Protein AF-A0A4V3CDF5-F1 (afdb_monomer_lite)

Organism: NCBI:txid43595

Radius of gyration: 33.34 Å; chains: 1; bounding box: 96×48×88 Å

Secondary structure (DSSP, 8-state):
--------------------------THHHHHHHHHHHHHTTSS-HHHHHHHHHHHHTT---HHHHHHHHHHHHHTT-SS-------------TTHHHHHHHHHHHHHHHHHHHHHHHHHHHHHHHHHHHHHHHHHHHHHHHHTTT-HHHHHHHHHHHHHHHHHHHHHHHHHHHHHHHHHHHHHHHHHHHHHHHHHHHHHHHHHHHHHHH--

pLDDT: mean 75.04, std 21.14, range [27.72, 95.69]

Foldseek 3Di:
DDDDYDDDDDDDDDDDDDDDPPPPPLCLVVQLVLLLVCLLVVLDDPVVSVVSNVCSVVVNDDPVNSVCSVVVSVVVPPPDDDDDPDPDPDPDDPPPSLVVLVVVLVVLVVVLVVLVVVLVVLVVVLVVLVVVLVVLQVQLVVCVVPDPVSSVVSVVVSVVSVVVSVVSVVVSVVSVVVSVVSVVVNVVSVVSSVVSVVVVVVVVVVVVVVVD

Structure (mmCIF, N/CA/C/O backbone):
data_AF-A0A4V3CDF5-F1
#
_entry.id   AF-A0A4V3CDF5-F1
#
loop_
_atom_site.group_PDB
_atom_site.id
_atom_site.type_symbol
_atom_site.label_atom_id
_atom_site.label_alt_id
_atom_site.label_comp_id
_atom_site.label_asym_id
_atom_site.label_entity_id
_atom_site.label_seq_id
_atom_site.pdbx_PDB_ins_code
_atom_site.Cartn_x
_atom_site.Cartn_y
_atom_site.Cartn_z
_atom_site.occupancy
_atom_site.B_iso_or_equiv
_atom_site.auth_seq_id
_atom_site.auth_comp_id
_atom_site.auth_asym_id
_atom_site.auth_atom_id
_atom_site.pdbx_PDB_model_num
ATOM 1 N N . MET A 1 1 ? 67.510 29.630 1.704 1.00 38.50 1 MET A N 1
ATOM 2 C CA . MET A 1 1 ? 66.643 30.816 1.545 1.00 38.50 1 MET A CA 1
ATOM 3 C C . MET A 1 1 ? 66.254 30.895 0.084 1.00 38.50 1 MET A C 1
ATOM 5 O O . MET A 1 1 ? 67.143 30.838 -0.753 1.00 38.50 1 MET A O 1
ATOM 9 N N . GLY A 1 2 ? 64.950 30.866 -0.191 1.00 39.66 2 GLY A N 1
ATOM 10 C CA . GLY A 1 2 ? 64.385 30.938 -1.539 1.00 39.66 2 GLY A CA 1
ATOM 11 C C . GLY A 1 2 ? 64.130 32.373 -2.008 1.00 39.66 2 GLY A C 1
ATOM 12 O O . GLY A 1 2 ? 64.743 33.301 -1.484 1.00 39.66 2 GLY A O 1
ATOM 13 N N . CYS A 1 3 ? 63.161 32.483 -2.928 1.00 39.09 3 CYS A N 1
ATOM 14 C CA . CYS A 1 3 ? 62.706 33.639 -3.725 1.00 39.09 3 CYS A CA 1
ATOM 15 C C . CYS A 1 3 ? 63.415 33.735 -5.094 1.00 39.09 3 CYS A C 1
ATOM 17 O O . CYS A 1 3 ? 64.634 33.729 -5.150 1.00 39.09 3 CYS A O 1
ATOM 19 N N . GLY A 1 4 ? 62.748 33.818 -6.249 1.00 31.52 4 GLY A N 1
ATOM 20 C CA . GLY A 1 4 ? 61.318 33.933 -6.545 1.00 31.52 4 GLY A CA 1
ATOM 21 C C . GLY A 1 4 ? 61.074 34.882 -7.731 1.00 31.52 4 GLY A C 1
ATOM 22 O O . GLY A 1 4 ? 61.522 36.019 -7.678 1.00 31.52 4 GLY A O 1
ATOM 23 N N . GLY A 1 5 ? 60.303 34.415 -8.725 1.00 34.00 5 GLY A N 1
ATOM 24 C CA . GLY A 1 5 ? 59.407 35.207 -9.590 1.00 34.00 5 GLY A CA 1
ATOM 25 C C . GLY A 1 5 ? 59.973 35.807 -10.885 1.00 34.00 5 GLY A C 1
ATOM 26 O O . GLY A 1 5 ? 61.166 36.044 -10.986 1.00 34.00 5 GLY A O 1
ATOM 27 N N . PHE A 1 6 ? 59.175 36.111 -11.917 1.00 34.53 6 PHE A N 1
ATOM 28 C CA . PHE A 1 6 ? 57.746 35.885 -12.220 1.00 34.53 6 PHE A CA 1
ATOM 29 C C . PHE A 1 6 ? 57.488 36.412 -13.667 1.00 34.53 6 PHE A C 1
ATOM 31 O O . PHE A 1 6 ? 58.208 37.313 -14.090 1.00 34.53 6 PHE A O 1
ATOM 38 N N . HIS A 1 7 ? 56.433 35.914 -14.345 1.00 30.55 7 HIS A N 1
ATOM 39 C CA . HIS A 1 7 ? 55.735 36.464 -15.547 1.00 30.55 7 HIS A CA 1
ATOM 40 C C . HIS A 1 7 ? 56.444 36.469 -16.921 1.00 30.55 7 HIS A C 1
ATOM 42 O O . HIS A 1 7 ? 57.639 36.693 -17.008 1.00 30.55 7 HIS A O 1
ATOM 48 N N . GLU A 1 8 ? 55.801 36.333 -18.088 1.00 39.84 8 GLU A N 1
ATOM 49 C CA . GLU A 1 8 ? 54.469 35.938 -18.600 1.00 39.84 8 GLU A CA 1
ATOM 50 C C . GLU A 1 8 ? 54.647 35.915 -20.146 1.00 39.84 8 GLU A C 1
ATOM 52 O O . GLU A 1 8 ? 55.360 36.747 -20.696 1.00 39.84 8 GLU A O 1
ATOM 57 N N . LEU A 1 9 ? 54.268 34.842 -20.845 1.00 35.53 9 LEU A N 1
ATOM 58 C CA . LEU A 1 9 ? 53.072 34.733 -21.701 1.00 35.53 9 LEU A CA 1
ATOM 59 C C . LEU A 1 9 ? 53.030 35.565 -23.021 1.00 35.53 9 LEU A C 1
ATOM 61 O O . LEU A 1 9 ? 52.791 36.766 -23.034 1.00 35.53 9 LEU A O 1
ATOM 65 N N . PHE A 1 10 ? 53.072 34.795 -24.126 1.00 35.88 10 PHE A N 1
ATOM 66 C CA . PHE A 1 10 ? 52.551 34.995 -25.500 1.00 35.88 10 PHE A CA 1
ATOM 67 C C . PHE A 1 10 ? 53.364 35.719 -26.593 1.00 35.88 10 PHE A C 1
ATOM 69 O O . PHE A 1 10 ? 53.534 36.933 -26.575 1.00 35.88 10 PHE A O 1
ATOM 76 N N . ARG A 1 11 ? 53.682 34.945 -27.652 1.00 35.75 11 ARG A N 1
ATOM 77 C CA . ARG A 1 11 ? 53.371 35.085 -29.110 1.00 35.75 11 ARG A CA 1
ATOM 78 C C . ARG A 1 11 ? 54.390 34.215 -29.883 1.00 35.75 11 ARG A C 1
ATOM 80 O O . ARG A 1 11 ? 55.521 34.123 -29.441 1.00 35.75 11 ARG A O 1
ATOM 87 N N . VAL A 1 12 ? 54.165 33.552 -31.017 1.00 29.03 12 VAL A N 1
ATOM 88 C CA . VAL A 1 12 ? 53.078 33.346 -31.988 1.00 29.03 12 VAL A CA 1
ATOM 89 C C . VAL A 1 12 ? 53.536 32.149 -32.852 1.00 29.03 12 VAL A C 1
ATOM 91 O O . VAL A 1 12 ? 54.733 31.915 -32.990 1.00 29.03 12 VAL A O 1
ATOM 94 N N . TYR A 1 13 ? 52.573 31.397 -33.383 1.00 39.06 13 TYR A N 1
ATOM 95 C CA . TYR A 1 13 ? 52.685 30.311 -34.367 1.00 39.06 13 TYR A CA 1
ATOM 96 C C . TYR A 1 13 ? 53.831 30.421 -35.393 1.00 39.06 13 TYR A C 1
ATOM 98 O O . TYR A 1 13 ? 53.942 31.446 -36.060 1.00 39.06 13 TYR A O 1
ATOM 106 N N . ASP A 1 14 ? 54.507 29.296 -35.667 1.00 27.72 14 ASP A N 1
ATOM 107 C CA . ASP A 1 14 ? 54.612 28.833 -37.055 1.00 27.72 14 ASP A CA 1
ATOM 108 C C . ASP A 1 14 ? 54.668 27.296 -37.187 1.00 27.72 14 ASP A C 1
ATOM 110 O O . ASP A 1 14 ? 55.111 26.557 -36.309 1.00 27.72 14 ASP A O 1
ATOM 114 N N . SER A 1 15 ? 54.118 26.868 -38.314 1.00 44.31 15 SER A N 1
ATOM 115 C CA . SER A 1 15 ? 53.660 25.559 -38.764 1.00 44.31 15 SER A CA 1
ATOM 116 C C . SER A 1 15 ? 54.762 24.521 -39.010 1.00 44.31 15 SER A C 1
ATOM 118 O O . SER A 1 15 ? 55.789 24.843 -39.606 1.00 44.31 15 SER A O 1
ATOM 120 N N . ARG A 1 16 ? 54.487 23.244 -38.674 1.00 34.47 16 ARG A N 1
ATOM 121 C CA . ARG A 1 16 ? 54.785 22.066 -39.524 1.00 34.47 16 ARG A CA 1
ATOM 122 C C . ARG A 1 16 ? 54.155 20.771 -38.990 1.00 34.47 16 ARG A C 1
ATOM 124 O O . ARG A 1 16 ? 54.680 20.078 -38.130 1.00 34.47 16 ARG A O 1
ATOM 131 N N . ASN A 1 17 ? 53.007 20.473 -39.583 1.00 38.84 17 ASN A N 1
ATOM 132 C CA . ASN A 1 17 ? 52.461 19.162 -39.927 1.00 38.84 17 ASN A CA 1
ATOM 133 C C . ASN A 1 17 ? 53.356 17.927 -39.629 1.00 38.84 17 ASN A C 1
ATOM 135 O O . ASN A 1 17 ? 54.281 17.631 -40.381 1.00 38.84 17 ASN A O 1
ATOM 139 N N . THR A 1 18 ? 53.007 17.144 -38.606 1.00 32.47 18 THR A N 1
ATOM 140 C CA . THR A 1 18 ? 53.100 15.673 -38.646 1.00 32.47 18 THR A CA 1
ATOM 141 C C . THR A 1 18 ? 51.851 15.124 -37.974 1.00 32.47 18 THR A C 1
ATOM 143 O O . THR A 1 18 ? 51.648 15.261 -36.771 1.00 32.47 18 THR A O 1
ATOM 146 N N . GLY A 1 19 ? 50.956 14.588 -38.802 1.00 33.94 19 GLY A N 1
ATOM 147 C CA . GLY A 1 19 ? 49.675 14.057 -38.380 1.00 33.94 19 GLY A CA 1
ATOM 148 C C . GLY A 1 19 ? 49.841 12.911 -37.395 1.00 33.94 19 GLY A C 1
ATOM 149 O O . GLY A 1 19 ? 50.239 11.812 -37.769 1.00 33.94 19 GLY A O 1
ATOM 150 N N . TYR A 1 20 ? 49.442 13.156 -36.155 1.00 31.95 20 TYR A N 1
ATOM 151 C CA . TYR A 1 20 ? 48.902 12.107 -35.316 1.00 31.95 20 TYR A CA 1
ATOM 152 C C . TYR A 1 20 ? 47.392 12.147 -35.494 1.00 31.95 20 TYR A C 1
ATOM 154 O O . TYR A 1 20 ? 46.693 12.989 -34.940 1.00 31.95 20 TYR A O 1
ATOM 162 N N . ASN A 1 21 ? 46.906 11.242 -36.344 1.00 35.09 21 ASN A N 1
ATOM 163 C CA . ASN A 1 21 ? 45.546 10.747 -36.230 1.00 35.09 21 ASN A CA 1
ATOM 164 C C . ASN A 1 21 ? 45.382 10.265 -34.787 1.00 35.09 21 ASN A C 1
ATOM 166 O O . ASN A 1 21 ? 45.851 9.175 -34.456 1.00 35.09 21 ASN A O 1
ATOM 170 N N . ASP A 1 22 ? 44.731 11.065 -33.947 1.00 39.03 22 ASP A N 1
ATOM 171 C CA . ASP A 1 22 ? 44.237 10.637 -32.644 1.00 39.03 22 ASP A CA 1
ATOM 172 C C . ASP A 1 22 ? 43.047 9.697 -32.894 1.00 39.03 22 ASP A C 1
ATOM 174 O O . ASP A 1 22 ? 41.877 10.015 -32.686 1.00 39.03 22 ASP A O 1
ATOM 178 N N . ARG A 1 23 ? 43.347 8.525 -33.468 1.00 41.81 23 ARG A N 1
ATOM 179 C CA . ARG A 1 23 ? 42.456 7.370 -33.481 1.00 41.81 23 ARG A CA 1
ATOM 180 C C . ARG A 1 23 ? 42.427 6.853 -32.050 1.00 41.81 23 ARG A C 1
ATOM 182 O O . ARG A 1 23 ? 43.035 5.828 -31.741 1.00 41.81 23 ARG A O 1
ATOM 189 N N . ARG A 1 24 ? 41.701 7.562 -31.180 1.00 51.59 24 ARG A N 1
ATOM 190 C CA . ARG A 1 24 ? 41.095 6.912 -30.021 1.00 51.59 24 ARG A CA 1
ATOM 191 C C . ARG A 1 24 ? 40.356 5.681 -30.560 1.00 51.59 24 ARG A C 1
ATOM 193 O O . ARG A 1 24 ? 39.645 5.817 -31.561 1.00 51.59 24 ARG A O 1
ATOM 200 N N . PRO A 1 25 ? 40.553 4.483 -29.982 1.00 54.44 25 PRO A N 1
ATOM 201 C CA . PRO A 1 25 ? 39.702 3.352 -30.319 1.00 54.44 25 PRO A CA 1
ATOM 202 C C . PRO A 1 25 ? 38.247 3.799 -30.166 1.00 54.44 25 PRO A C 1
ATOM 204 O O . PRO A 1 25 ? 37.948 4.570 -29.255 1.00 54.44 25 PRO A O 1
ATOM 207 N N . ASP A 1 26 ? 37.392 3.389 -31.105 1.00 62.16 26 ASP A N 1
ATOM 208 C CA . ASP A 1 26 ? 35.979 3.763 -31.155 1.00 62.16 26 ASP A CA 1
ATOM 209 C C . ASP A 1 26 ? 35.263 3.287 -29.880 1.00 62.16 26 ASP A C 1
ATOM 211 O O . ASP A 1 26 ? 34.713 2.189 -29.797 1.00 62.16 26 ASP A O 1
ATOM 215 N N . ASP A 1 27 ? 35.331 4.125 -28.849 1.00 73.69 27 ASP A N 1
ATOM 216 C CA . ASP A 1 27 ? 34.811 3.889 -27.507 1.00 73.69 27 ASP A CA 1
ATOM 217 C C . ASP A 1 27 ? 33.302 4.184 -27.434 1.00 73.69 27 ASP A C 1
ATOM 219 O O . ASP A 1 27 ? 32.656 4.001 -26.397 1.00 73.69 27 ASP A O 1
ATOM 223 N N . THR A 1 28 ? 32.711 4.579 -28.568 1.00 77.75 28 THR A N 1
ATOM 224 C CA . THR A 1 28 ? 31.288 4.868 -28.749 1.00 77.75 28 THR A CA 1
ATOM 225 C C . THR A 1 28 ? 30.427 3.685 -28.325 1.00 77.75 28 THR A C 1
ATOM 227 O O . THR A 1 28 ? 29.438 3.859 -27.613 1.00 77.75 28 THR A O 1
ATOM 230 N N . GLN A 1 29 ? 30.810 2.460 -28.700 1.00 75.81 29 GLN A N 1
ATOM 231 C CA . GLN A 1 29 ? 30.054 1.252 -28.346 1.00 75.81 29 GLN A CA 1
ATOM 232 C C . GLN A 1 29 ? 30.082 0.960 -26.841 1.00 75.81 29 GLN A C 1
ATOM 234 O O . GLN A 1 29 ? 29.078 0.524 -26.262 1.00 75.81 29 GLN A O 1
ATOM 239 N N . GLU A 1 30 ? 31.206 1.233 -26.180 1.00 80.56 30 GLU A N 1
ATOM 240 C CA . GLU A 1 30 ? 31.337 1.059 -24.736 1.00 80.56 30 GLU A CA 1
ATOM 241 C C . GLU A 1 30 ? 30.536 2.132 -23.976 1.00 80.56 30 GLU A C 1
ATOM 243 O O . GLU A 1 30 ? 29.800 1.802 -23.039 1.00 80.56 30 GLU A O 1
ATOM 248 N N . LYS A 1 31 ? 30.568 3.393 -24.436 1.00 83.75 31 LYS A N 1
ATOM 249 C CA . LYS A 1 31 ? 29.737 4.489 -23.898 1.00 83.75 31 LYS A CA 1
ATOM 250 C C . LYS A 1 31 ? 28.254 4.182 -24.032 1.00 83.75 31 LYS A C 1
ATOM 252 O O . LYS A 1 31 ? 27.505 4.298 -23.063 1.00 83.75 31 LYS A O 1
ATOM 257 N N . ILE A 1 32 ? 27.828 3.715 -25.204 1.00 84.62 32 ILE A N 1
ATOM 258 C CA . ILE A 1 32 ? 26.445 3.294 -25.454 1.00 84.62 32 ILE A CA 1
ATOM 259 C C . ILE A 1 32 ? 26.049 2.146 -24.523 1.00 84.62 32 ILE A C 1
ATOM 261 O O . ILE A 1 32 ? 24.955 2.158 -23.956 1.00 84.62 32 ILE A O 1
ATOM 265 N N . SER A 1 33 ? 26.936 1.175 -24.311 1.00 81.50 33 SER A N 1
ATOM 266 C CA . SER A 1 33 ? 26.684 0.060 -23.393 1.00 81.50 33 SER A CA 1
ATOM 267 C C . SER A 1 33 ? 26.491 0.529 -21.947 1.00 81.50 33 SER A C 1
ATOM 269 O O . SER A 1 33 ? 25.616 0.014 -21.242 1.00 81.50 33 SER A O 1
ATOM 271 N N . LEU A 1 34 ? 27.256 1.530 -21.506 1.00 84.44 34 LEU A N 1
ATOM 272 C CA . LEU A 1 34 ? 27.099 2.135 -20.184 1.00 84.44 34 LEU A CA 1
ATOM 273 C C . LEU A 1 34 ? 25.798 2.946 -20.077 1.00 84.44 34 LEU A C 1
ATOM 275 O O . LEU A 1 34 ? 25.064 2.768 -19.109 1.00 84.44 34 LEU A O 1
ATOM 279 N N . ILE A 1 35 ? 25.448 3.747 -21.087 1.00 86.00 35 ILE A N 1
ATOM 280 C CA . ILE A 1 35 ? 24.178 4.499 -21.146 1.00 86.00 35 ILE A CA 1
ATOM 281 C C . ILE A 1 35 ? 22.973 3.550 -21.052 1.00 86.00 35 ILE A C 1
ATOM 283 O O . ILE A 1 35 ? 22.062 3.780 -20.253 1.00 86.00 35 ILE A O 1
ATOM 287 N N . LYS A 1 36 ? 22.996 2.435 -21.795 1.00 82.31 36 LYS A N 1
ATOM 288 C CA . LYS A 1 36 ? 21.979 1.370 -21.711 1.00 82.31 36 LYS A CA 1
ATOM 289 C C . LYS A 1 36 ? 21.850 0.809 -20.307 1.00 82.31 36 LYS A C 1
ATOM 291 O O . LYS A 1 36 ? 20.736 0.600 -19.833 1.00 82.31 36 LYS A O 1
ATOM 296 N N . ARG A 1 37 ? 22.976 0.581 -19.630 1.00 82.00 37 ARG A N 1
ATOM 297 C CA . ARG A 1 37 ? 22.988 0.096 -18.248 1.00 82.00 37 ARG A CA 1
ATOM 298 C C . ARG A 1 37 ? 22.398 1.126 -17.285 1.00 82.00 37 ARG A C 1
ATOM 300 O O . ARG A 1 37 ? 21.541 0.762 -16.489 1.00 82.00 37 ARG A O 1
ATOM 307 N N . LEU A 1 38 ? 22.790 2.397 -17.388 1.00 81.75 38 LEU A N 1
ATOM 308 C CA . LEU A 1 38 ? 22.256 3.481 -16.553 1.00 81.75 38 LEU A CA 1
ATOM 309 C C . LEU A 1 38 ? 20.734 3.615 -16.705 1.00 81.75 38 LEU A C 1
ATOM 311 O O . LEU A 1 38 ? 20.024 3.784 -15.711 1.00 81.75 38 LEU A O 1
ATOM 315 N N . TYR A 1 39 ? 20.223 3.496 -17.931 1.00 80.06 39 TYR A N 1
ATOM 316 C CA . TYR A 1 39 ? 18.786 3.522 -18.199 1.00 80.06 39 TYR A CA 1
ATOM 317 C C . TYR A 1 39 ? 18.074 2.272 -17.667 1.00 80.06 39 TYR A C 1
ATOM 319 O O . TYR A 1 39 ? 17.062 2.389 -16.982 1.00 80.06 39 TYR A O 1
ATOM 327 N N . ALA A 1 40 ? 18.646 1.082 -17.881 1.00 73.19 40 ALA A N 1
ATOM 328 C CA . ALA A 1 40 ? 18.123 -0.186 -17.364 1.00 73.19 40 ALA A CA 1
ATOM 329 C C . ALA A 1 40 ? 18.083 -0.254 -15.829 1.00 73.19 40 ALA A C 1
ATOM 331 O O . ALA A 1 40 ? 17.260 -0.958 -15.254 1.00 73.19 40 ALA A O 1
ATOM 332 N N . GLU A 1 41 ? 18.995 0.451 -15.161 1.00 76.06 41 GLU A N 1
ATOM 333 C CA . GLU A 1 41 ? 19.022 0.602 -13.704 1.00 76.06 41 GLU A CA 1
ATOM 334 C C . GLU A 1 41 ? 18.080 1.719 -13.213 1.00 76.06 41 GLU A C 1
ATOM 336 O O . GLU A 1 41 ? 17.918 1.921 -12.007 1.00 76.06 41 GLU A O 1
ATOM 341 N N . GLY A 1 42 ? 17.436 2.450 -14.128 1.00 72.38 42 GLY A N 1
ATOM 342 C CA . GLY A 1 42 ? 16.549 3.569 -13.825 1.00 72.38 42 GLY A CA 1
ATOM 343 C C . GLY A 1 42 ? 17.264 4.768 -13.201 1.00 72.38 42 GLY A C 1
ATOM 344 O O . GLY A 1 42 ? 16.639 5.492 -12.421 1.00 72.38 42 GLY A O 1
ATOM 345 N N . ARG A 1 43 ? 18.563 4.944 -13.489 1.00 78.69 43 ARG A N 1
ATOM 346 C CA . ARG A 1 43 ? 19.370 6.100 -13.053 1.00 78.69 43 ARG A CA 1
ATOM 347 C C . ARG A 1 43 ? 19.163 7.322 -13.936 1.00 78.69 43 ARG A C 1
ATOM 349 O O . ARG A 1 43 ? 19.292 8.440 -13.459 1.00 78.69 43 ARG A O 1
ATOM 356 N N . ILE A 1 44 ? 18.832 7.101 -15.203 1.00 81.88 44 ILE A N 1
ATOM 357 C CA . ILE A 1 44 ? 18.526 8.154 -16.171 1.00 81.88 44 ILE A CA 1
ATOM 358 C C . ILE A 1 44 ? 17.134 7.927 -16.763 1.00 81.88 44 ILE A C 1
ATOM 360 O O . ILE A 1 44 ? 16.687 6.786 -16.889 1.00 81.88 44 ILE A O 1
ATOM 364 N N . GLY A 1 45 ? 16.440 9.017 -17.093 1.00 73.94 45 GLY A N 1
ATOM 365 C CA . GLY A 1 45 ? 15.144 8.981 -17.774 1.00 73.94 45 GLY A CA 1
ATOM 366 C C . GLY A 1 45 ? 15.280 8.775 -19.285 1.00 73.94 45 GLY A C 1
ATOM 367 O O . GLY A 1 45 ? 16.383 8.794 -19.829 1.00 73.94 45 GLY A O 1
ATOM 368 N N . LYS A 1 46 ? 14.144 8.610 -19.972 1.00 75.75 46 LYS A N 1
ATOM 369 C CA . LYS A 1 46 ? 14.080 8.380 -21.426 1.00 75.75 46 LYS A CA 1
ATOM 370 C C . LYS A 1 46 ? 14.724 9.512 -22.238 1.00 75.75 46 LYS A C 1
ATOM 372 O O . LYS A 1 46 ? 15.506 9.242 -23.142 1.00 75.75 46 LYS A O 1
ATOM 377 N N . ASP A 1 47 ? 14.464 10.767 -21.883 1.00 83.50 47 ASP A N 1
ATOM 378 C CA . ASP A 1 47 ? 15.025 11.915 -22.611 1.00 83.50 47 ASP A CA 1
ATOM 379 C C . ASP A 1 47 ? 16.548 11.996 -22.438 1.00 83.50 47 ASP A C 1
ATOM 381 O O . ASP A 1 47 ? 17.292 12.204 -23.397 1.00 83.50 47 ASP A O 1
ATOM 385 N N . SER A 1 48 ? 17.031 11.738 -21.219 1.00 84.62 48 SER A N 1
ATOM 386 C CA . SER A 1 48 ? 18.463 11.646 -20.924 1.00 84.62 48 SER A CA 1
ATOM 387 C C . SER A 1 48 ? 19.122 10.475 -21.652 1.00 84.62 48 SER A C 1
ATOM 389 O O . SER A 1 48 ? 20.251 10.612 -22.110 1.00 84.62 48 SER A O 1
ATOM 391 N N . TYR A 1 49 ? 18.427 9.344 -21.792 1.00 86.75 49 TYR A N 1
ATOM 392 C CA . TYR A 1 49 ? 18.912 8.186 -22.537 1.00 86.75 49 TYR A CA 1
ATOM 393 C C . TYR A 1 49 ? 19.211 8.534 -23.999 1.00 86.75 49 TYR A C 1
ATOM 395 O O . TYR A 1 49 ? 20.337 8.328 -24.456 1.00 86.75 49 TYR A O 1
ATOM 403 N N . TYR A 1 50 ? 18.241 9.121 -24.705 1.00 82.88 50 TYR A N 1
ATOM 404 C CA . TYR A 1 50 ? 18.415 9.512 -26.106 1.00 82.88 50 TYR A CA 1
ATOM 405 C C . TYR A 1 50 ? 19.443 10.636 -26.266 1.00 82.88 50 TYR A C 1
ATOM 407 O O . TYR A 1 50 ? 20.358 10.510 -27.075 1.00 82.88 50 TYR A O 1
ATOM 415 N N . SER A 1 51 ? 19.393 11.664 -25.413 1.00 86.75 51 SER A N 1
ATOM 416 C CA . SER A 1 51 ? 20.389 12.744 -25.414 1.00 86.75 51 SER A CA 1
ATOM 417 C C . SER A 1 51 ? 21.820 12.226 -25.225 1.00 86.75 51 SER A C 1
ATOM 419 O O . SER A 1 51 ? 22.744 12.708 -25.877 1.00 86.75 51 SER A O 1
ATOM 421 N N . LEU A 1 52 ? 22.046 11.290 -24.299 1.00 87.00 52 LEU A N 1
ATOM 422 C CA . LEU A 1 52 ? 23.381 10.736 -24.060 1.00 87.00 52 LEU A CA 1
ATOM 423 C C . LEU A 1 52 ? 23.824 9.832 -25.215 1.00 87.00 52 LEU A C 1
ATOM 425 O O . LEU A 1 52 ? 24.988 9.886 -25.604 1.00 87.00 52 LEU A O 1
ATOM 429 N N . LYS A 1 53 ? 22.907 9.047 -25.795 1.00 87.81 53 LYS A N 1
ATOM 430 C CA . LYS A 1 53 ? 23.179 8.205 -26.970 1.00 87.81 53 LYS A CA 1
ATOM 431 C C . LYS A 1 53 ? 23.598 9.062 -28.174 1.00 87.81 53 LYS A C 1
ATOM 433 O O . LYS A 1 53 ? 24.618 8.764 -28.790 1.00 87.81 53 LYS A O 1
ATOM 438 N N . ASP A 1 54 ? 22.908 10.170 -28.434 1.00 85.25 54 ASP A N 1
ATOM 439 C CA . ASP A 1 54 ? 23.261 11.106 -29.512 1.00 85.25 54 ASP A CA 1
ATOM 440 C C . ASP A 1 54 ? 24.613 11.783 -29.268 1.00 85.25 54 ASP A C 1
ATOM 442 O O . ASP A 1 54 ? 25.441 11.880 -30.172 1.00 85.25 54 ASP A O 1
ATOM 446 N N . ARG A 1 55 ? 24.893 12.217 -28.031 1.00 84.88 55 ARG A N 1
ATOM 447 C CA . ARG A 1 55 ? 26.206 12.789 -27.685 1.00 84.88 55 ARG A CA 1
ATOM 448 C C . ARG A 1 55 ? 27.336 11.773 -27.832 1.00 84.88 55 ARG A C 1
ATOM 450 O O . ARG A 1 55 ? 28.415 12.164 -28.265 1.00 84.88 55 ARG A O 1
ATOM 457 N N . ALA A 1 56 ? 27.092 10.501 -27.508 1.00 85.00 56 ALA A N 1
ATOM 458 C CA . ALA A 1 56 ? 28.060 9.428 -27.714 1.00 85.00 56 ALA A CA 1
ATOM 459 C C . ALA A 1 56 ? 28.367 9.234 -29.206 1.00 85.00 56 ALA A C 1
ATOM 461 O O . ALA A 1 56 ? 29.536 9.243 -29.575 1.00 85.00 56 ALA A O 1
ATOM 462 N N . TYR A 1 57 ? 27.344 9.146 -30.066 1.00 80.69 57 TYR A N 1
ATOM 463 C CA . TYR A 1 57 ? 27.539 9.022 -31.518 1.00 80.69 57 TYR A CA 1
ATOM 464 C C . TYR A 1 57 ? 28.217 10.242 -32.151 1.00 80.69 57 TYR A C 1
ATOM 466 O O . TYR A 1 57 ? 28.983 10.093 -33.097 1.00 80.69 57 TYR A O 1
ATOM 474 N N . ASN A 1 58 ? 27.973 11.437 -31.612 1.00 83.06 58 ASN A N 1
ATOM 475 C CA . ASN A 1 58 ? 28.587 12.681 -32.080 1.00 83.06 58 ASN A CA 1
ATOM 476 C C . ASN A 1 58 ? 30.002 12.922 -31.514 1.00 83.06 58 ASN A C 1
ATOM 478 O O . ASN A 1 58 ? 30.574 13.979 -31.764 1.00 83.06 58 ASN A O 1
ATOM 482 N N . GLY A 1 59 ? 30.553 12.000 -30.712 1.00 76.50 59 GLY A N 1
ATOM 483 C CA . GLY A 1 59 ? 31.874 12.144 -30.085 1.00 76.50 59 GLY A CA 1
ATOM 484 C C . GLY A 1 59 ? 31.945 13.173 -28.944 1.00 76.50 59 GLY A C 1
ATOM 485 O O . GLY A 1 59 ? 33.022 13.432 -28.416 1.00 76.50 59 GLY A O 1
ATOM 486 N N . ASN A 1 60 ? 30.805 13.724 -28.518 1.00 82.50 60 ASN A N 1
ATOM 487 C CA . ASN A 1 60 ? 30.687 14.818 -27.543 1.00 82.50 60 ASN A CA 1
ATOM 488 C C . ASN A 1 60 ? 30.369 14.328 -26.119 1.00 82.50 60 ASN A C 1
ATOM 490 O O . ASN A 1 60 ? 29.764 15.052 -25.325 1.00 82.50 60 ASN A O 1
ATOM 494 N N . LEU A 1 61 ? 30.722 13.081 -25.806 1.00 82.06 61 LEU A N 1
ATOM 495 C CA . LEU A 1 61 ? 30.500 12.473 -24.499 1.00 82.06 61 LEU A CA 1
ATOM 496 C C . LEU A 1 61 ? 31.767 11.764 -24.025 1.00 82.06 61 LEU A C 1
ATOM 498 O O . LEU A 1 61 ? 32.266 10.869 -24.716 1.00 82.06 61 LEU A O 1
ATOM 502 N N . SER A 1 62 ? 32.276 12.142 -22.850 1.00 81.94 62 SER A N 1
ATOM 503 C CA . SER A 1 62 ? 33.394 11.442 -22.208 1.00 81.94 62 SER A CA 1
ATOM 504 C C . SER A 1 62 ? 32.905 10.349 -21.254 1.00 81.94 62 SER A C 1
ATOM 506 O O . SER A 1 62 ? 31.756 10.339 -20.807 1.00 81.94 62 SER A O 1
ATOM 508 N N . PHE A 1 63 ? 33.788 9.398 -20.947 1.00 79.94 63 PHE A N 1
ATOM 509 C CA . PHE A 1 63 ? 33.503 8.368 -19.952 1.00 79.94 63 PHE A CA 1
ATOM 510 C C . PHE A 1 63 ? 33.392 8.934 -18.537 1.00 79.94 63 PHE A C 1
ATOM 512 O O . PHE A 1 63 ? 32.539 8.462 -17.789 1.00 79.94 63 PHE A O 1
ATOM 519 N N . GLU A 1 64 ? 34.185 9.954 -18.183 1.00 79.00 64 GLU A N 1
ATOM 520 C CA . GLU A 1 64 ? 34.077 10.599 -16.867 1.00 79.00 64 GLU A CA 1
ATOM 521 C C . GLU A 1 64 ? 32.676 11.180 -16.672 1.00 79.00 64 GLU A C 1
ATOM 523 O O . GLU A 1 64 ? 32.034 10.885 -15.674 1.00 79.00 64 GLU A O 1
ATOM 528 N N . GLN A 1 65 ? 32.125 11.854 -17.689 1.00 80.12 65 GLN A N 1
ATOM 529 C CA . GLN A 1 65 ? 30.762 12.393 -17.632 1.00 80.12 65 GLN A CA 1
ATOM 530 C C . GLN A 1 65 ? 29.698 11.308 -17.388 1.00 80.12 65 GLN A C 1
ATOM 532 O O . GLN A 1 65 ? 28.699 11.556 -16.714 1.00 80.12 65 GLN A O 1
ATOM 537 N N . LEU A 1 66 ? 29.884 10.095 -17.919 1.00 82.00 66 LEU A N 1
ATOM 538 C CA . LEU A 1 66 ? 28.980 8.969 -17.655 1.00 82.00 66 LEU A CA 1
ATOM 539 C C . LEU A 1 66 ? 29.169 8.371 -16.255 1.00 82.00 66 LEU A C 1
ATOM 541 O O . LEU A 1 66 ? 28.194 7.914 -15.651 1.00 82.00 66 LEU A O 1
ATOM 545 N N . MET A 1 67 ? 30.397 8.369 -15.739 1.00 80.00 67 MET A N 1
ATOM 546 C CA . MET A 1 67 ? 30.699 7.913 -14.382 1.00 80.00 67 MET A CA 1
ATOM 547 C C . MET A 1 67 ? 30.199 8.911 -13.336 1.00 80.00 67 MET A C 1
ATOM 549 O O . MET A 1 67 ? 29.585 8.484 -12.364 1.00 80.00 67 MET A O 1
ATOM 553 N N . ASP A 1 68 ? 30.288 10.214 -13.592 1.00 80.75 68 ASP A N 1
ATOM 554 C CA . ASP A 1 68 ? 29.711 11.256 -12.738 1.00 80.75 68 ASP A CA 1
ATOM 555 C C . ASP A 1 68 ? 28.189 11.103 -12.622 1.00 80.75 68 ASP A C 1
ATOM 557 O O . ASP A 1 68 ? 27.613 11.228 -11.541 1.00 80.75 68 ASP A O 1
ATOM 561 N N . ILE A 1 69 ? 27.502 10.758 -13.718 1.00 78.50 69 ILE A N 1
ATOM 562 C CA . ILE A 1 69 ? 26.060 10.444 -13.703 1.00 78.50 69 ILE A CA 1
ATOM 563 C C . ILE A 1 69 ? 25.789 9.168 -12.889 1.00 78.50 69 ILE A C 1
ATOM 565 O O . ILE A 1 69 ? 24.817 9.079 -12.127 1.00 78.50 69 ILE A O 1
ATOM 569 N N . LYS A 1 70 ? 26.658 8.161 -13.018 1.00 75.81 70 LYS A N 1
ATOM 570 C CA . LYS A 1 70 ? 26.573 6.929 -12.230 1.00 75.81 70 LYS A CA 1
ATOM 571 C C . LYS A 1 70 ? 26.734 7.220 -10.733 1.00 75.81 70 LYS A C 1
ATOM 573 O O . LYS A 1 70 ? 25.930 6.710 -9.958 1.00 75.81 70 LYS A O 1
ATOM 578 N N . GLU A 1 71 ? 27.694 8.043 -10.329 1.00 71.12 71 GLU A N 1
ATOM 579 C CA . GLU A 1 71 ? 28.000 8.359 -8.926 1.00 71.12 71 GLU A CA 1
ATOM 580 C C . GLU A 1 71 ? 27.018 9.361 -8.304 1.00 71.12 71 GLU A C 1
ATOM 582 O O . GLU A 1 71 ? 26.504 9.132 -7.211 1.00 71.12 71 GLU A O 1
ATOM 587 N N . SER A 1 72 ? 26.636 10.417 -9.024 1.00 63.69 72 SER A N 1
ATOM 588 C CA . SER A 1 72 ? 25.646 11.399 -8.545 1.00 63.69 72 SER A CA 1
ATOM 589 C C . SER A 1 72 ? 24.268 10.778 -8.273 1.00 63.69 72 SER A C 1
ATOM 591 O O . SER A 1 72 ? 23.566 11.185 -7.344 1.00 63.69 72 SER A O 1
ATOM 593 N N . SER A 1 73 ? 23.898 9.729 -9.018 1.00 56.94 73 SER A N 1
ATOM 594 C CA . SER A 1 73 ? 22.671 8.960 -8.763 1.00 56.94 73 SER A CA 1
ATOM 595 C C . SER A 1 73 ? 22.736 8.049 -7.523 1.00 56.94 73 SER A C 1
ATOM 597 O O . SER A 1 73 ? 21.682 7.622 -7.042 1.00 56.94 73 SER A O 1
ATOM 599 N N . PHE A 1 74 ? 23.930 7.764 -6.984 1.00 51.28 74 PHE A N 1
ATOM 600 C CA . PHE A 1 74 ? 24.111 7.053 -5.709 1.00 51.28 74 PHE A CA 1
ATOM 601 C C . PHE A 1 74 ? 23.968 7.989 -4.501 1.00 51.28 74 PHE A C 1
ATOM 603 O O . PHE A 1 74 ? 23.250 7.647 -3.563 1.00 51.28 74 PHE A O 1
ATOM 610 N N . ASN A 1 75 ? 24.528 9.202 -4.561 1.00 42.81 75 ASN A N 1
ATOM 611 C CA . ASN A 1 75 ? 24.509 10.154 -3.435 1.00 42.81 75 ASN A CA 1
ATOM 612 C C . ASN A 1 75 ? 23.106 10.679 -3.075 1.00 42.81 75 ASN A C 1
ATOM 614 O O . ASN A 1 75 ? 22.905 11.229 -1.999 1.00 42.81 75 ASN A O 1
ATOM 618 N N . SER A 1 76 ? 22.110 10.483 -3.946 1.00 43.66 76 SER A N 1
ATOM 619 C CA . SER A 1 76 ? 20.702 10.807 -3.653 1.00 43.66 76 SER A CA 1
ATOM 620 C C . SER A 1 76 ? 19.910 9.628 -3.060 1.00 43.66 76 SER A C 1
ATOM 622 O O . SER A 1 76 ? 18.708 9.753 -2.823 1.00 43.66 76 SER A O 1
ATOM 624 N N . ARG A 1 77 ? 20.541 8.459 -2.875 1.00 44.06 77 ARG A N 1
ATOM 625 C CA . ARG A 1 77 ? 19.891 7.203 -2.459 1.00 44.06 77 ARG A CA 1
ATOM 626 C C . ARG A 1 77 ? 20.545 6.497 -1.272 1.00 44.06 77 ARG A C 1
ATOM 628 O O . ARG A 1 77 ? 20.004 5.482 -0.839 1.00 44.06 77 ARG A O 1
ATOM 635 N N . GLU A 1 78 ? 21.640 7.016 -0.721 1.00 34.50 78 GLU A N 1
ATOM 636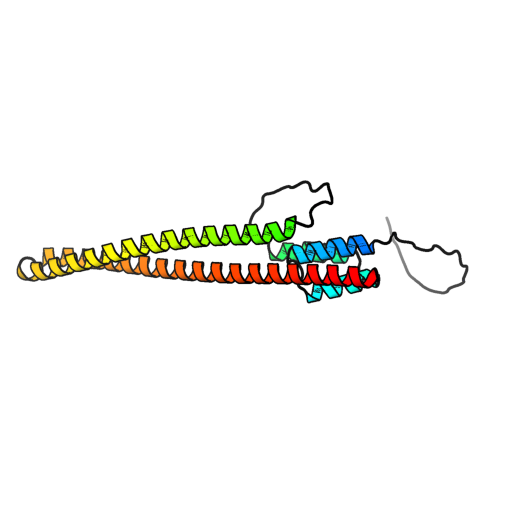 C CA . GLU A 1 78 ? 22.233 6.495 0.516 1.00 34.50 78 GLU A CA 1
ATOM 637 C C . GLU A 1 78 ? 21.368 6.836 1.734 1.00 34.50 78 GLU A C 1
ATOM 639 O O . GLU A 1 78 ? 21.586 7.789 2.469 1.00 34.50 78 GLU A O 1
ATOM 644 N N . ASN A 1 79 ? 20.326 6.033 1.900 1.00 33.25 79 ASN A N 1
ATOM 645 C CA . ASN A 1 79 ? 19.811 5.562 3.175 1.00 33.25 79 ASN A CA 1
ATOM 646 C C . ASN A 1 79 ? 18.988 4.314 2.861 1.00 33.25 79 ASN A C 1
ATOM 648 O O . ASN A 1 79 ? 17.762 4.357 2.864 1.00 33.25 79 ASN A O 1
ATOM 652 N N . THR A 1 80 ? 19.655 3.228 2.462 1.00 41.00 80 THR A N 1
ATOM 653 C CA . THR A 1 80 ? 19.224 1.840 2.716 1.00 41.00 80 THR A CA 1
ATOM 654 C C . THR A 1 80 ? 20.246 0.848 2.152 1.00 41.00 80 THR A C 1
ATOM 656 O O . THR A 1 80 ? 20.386 0.692 0.944 1.00 41.00 80 THR A O 1
ATOM 659 N N . SER A 1 81 ? 20.894 0.145 3.084 1.00 39.03 81 SER A N 1
ATOM 660 C CA . SER A 1 81 ? 21.390 -1.231 2.948 1.00 39.03 81 SER A CA 1
ATOM 661 C C . SER A 1 81 ? 22.694 -1.459 2.168 1.00 39.03 81 SER A C 1
ATOM 663 O O . SER A 1 81 ? 22.701 -1.743 0.972 1.00 39.03 81 SER A O 1
ATOM 665 N N . GLN A 1 82 ? 23.798 -1.463 2.927 1.00 40.91 82 GLN A N 1
ATOM 666 C CA . GLN A 1 82 ? 24.939 -2.355 2.700 1.00 40.91 82 GLN A CA 1
ATOM 667 C C . GLN A 1 82 ? 24.448 -3.806 2.628 1.00 40.91 82 GLN A C 1
ATOM 669 O O . GLN A 1 82 ? 23.833 -4.288 3.573 1.00 40.91 82 GLN A O 1
ATOM 674 N N . ASP A 1 83 ? 24.675 -4.457 1.491 1.00 40.16 83 ASP A N 1
ATOM 675 C CA . ASP A 1 83 ? 25.336 -5.765 1.383 1.00 40.16 83 ASP A CA 1
ATOM 676 C C . ASP A 1 83 ? 25.095 -6.326 -0.016 1.00 40.16 83 ASP A C 1
ATOM 678 O O . ASP A 1 83 ? 23.997 -6.770 -0.348 1.00 40.16 83 ASP A O 1
ATOM 682 N N . SER A 1 84 ? 26.130 -6.287 -0.854 1.00 35.69 84 SER A N 1
ATOM 683 C CA . SER A 1 84 ? 26.512 -7.383 -1.757 1.00 35.69 84 SER A CA 1
ATOM 684 C C . SER A 1 84 ? 27.688 -6.939 -2.630 1.00 35.69 84 SER A C 1
ATOM 686 O O . SER A 1 84 ? 27.524 -6.334 -3.689 1.00 35.69 84 SER A O 1
ATOM 688 N N . GLU A 1 85 ? 28.901 -7.284 -2.192 1.00 42.78 85 GLU A N 1
ATOM 689 C CA . GLU A 1 85 ? 30.030 -7.464 -3.101 1.00 42.78 85 GLU A CA 1
ATOM 690 C C . GLU A 1 85 ? 29.651 -8.531 -4.137 1.00 42.78 85 GLU A C 1
ATOM 692 O O . GLU A 1 85 ? 29.588 -9.723 -3.834 1.00 42.78 85 GLU A O 1
ATOM 697 N N . VAL A 1 86 ? 29.408 -8.118 -5.379 1.00 39.47 86 VAL A N 1
ATOM 698 C CA . VAL A 1 86 ? 29.401 -9.033 -6.521 1.00 39.47 86 VAL A CA 1
ATOM 699 C C . VAL A 1 86 ? 30.525 -8.607 -7.448 1.00 39.47 86 VAL A C 1
ATOM 701 O O . VAL A 1 86 ? 30.445 -7.592 -8.135 1.00 39.47 86 VAL A O 1
ATOM 704 N N . LYS A 1 87 ? 31.593 -9.409 -7.440 1.00 44.34 87 LYS A N 1
ATOM 705 C CA . LYS A 1 87 ? 32.652 -9.409 -8.449 1.00 44.34 87 LYS A CA 1
ATOM 706 C C . LYS A 1 87 ? 32.014 -9.670 -9.821 1.00 44.34 87 LYS A C 1
ATOM 708 O O . LYS A 1 87 ? 31.683 -10.809 -10.137 1.00 44.34 87 LYS A O 1
ATOM 713 N N . ASP A 1 88 ? 31.807 -8.623 -10.615 1.00 37.09 88 ASP A N 1
ATOM 714 C CA . ASP A 1 88 ? 31.284 -8.713 -11.985 1.00 37.09 88 ASP A CA 1
ATOM 715 C C . ASP A 1 88 ? 32.453 -8.744 -12.992 1.00 37.09 88 ASP A C 1
ATOM 717 O O . ASP A 1 88 ? 32.751 -7.757 -13.659 1.00 37.09 88 ASP A O 1
ATOM 721 N N . ASP A 1 89 ? 33.084 -9.913 -13.141 1.00 41.91 89 ASP A N 1
ATOM 722 C CA . ASP A 1 89 ? 33.858 -10.268 -14.337 1.00 41.91 89 ASP A CA 1
ATOM 723 C C . ASP A 1 89 ? 33.014 -11.211 -15.208 1.00 41.91 89 ASP A C 1
ATOM 725 O O . ASP A 1 89 ? 32.970 -12.419 -14.963 1.00 41.91 89 ASP A O 1
ATOM 729 N N . LYS A 1 90 ? 32.300 -10.645 -16.199 1.00 35.06 90 LYS A N 1
ATOM 730 C CA . LYS A 1 90 ? 31.983 -11.206 -17.541 1.00 35.06 90 LYS A CA 1
ATOM 731 C C . LYS A 1 90 ? 30.810 -10.460 -18.209 1.00 35.06 90 LYS A C 1
ATOM 733 O O . LYS A 1 90 ? 29.750 -10.298 -17.598 1.00 35.06 90 LYS A O 1
ATOM 738 N N . PRO A 1 91 ? 30.914 -10.084 -19.499 1.00 42.47 91 PRO A N 1
ATOM 739 C CA . PRO A 1 91 ? 29.859 -9.378 -20.212 1.00 42.47 91 PRO A CA 1
ATOM 740 C C . PRO A 1 91 ? 28.874 -10.388 -20.806 1.00 42.47 91 PRO A C 1
ATOM 742 O O . PRO A 1 91 ? 28.914 -10.685 -21.994 1.00 42.47 91 PRO A O 1
ATOM 745 N N . ASN A 1 92 ? 27.984 -10.957 -19.994 1.00 39.97 92 ASN A N 1
ATOM 746 C CA . ASN A 1 92 ? 26.856 -11.699 -20.556 1.00 39.97 92 ASN A CA 1
ATOM 747 C C . ASN A 1 92 ? 25.650 -11.714 -19.615 1.00 39.97 92 ASN A C 1
ATOM 749 O O . ASN A 1 92 ? 25.455 -12.678 -18.881 1.00 39.97 92 ASN A O 1
ATOM 753 N N . ASN A 1 93 ? 24.836 -10.648 -19.605 1.00 41.31 93 ASN A N 1
ATOM 754 C CA . ASN A 1 93 ? 23.403 -10.821 -19.342 1.00 41.31 93 ASN A CA 1
ATOM 755 C C . ASN A 1 93 ? 22.561 -9.564 -19.628 1.00 41.31 93 ASN A C 1
ATOM 757 O O . ASN A 1 93 ? 22.346 -8.723 -18.756 1.00 41.31 93 ASN A O 1
ATOM 761 N N . LYS A 1 94 ? 21.991 -9.478 -20.834 1.00 47.34 94 LYS A N 1
ATOM 762 C CA . LYS A 1 94 ? 20.924 -8.512 -21.158 1.00 47.34 94 LYS A CA 1
ATOM 763 C C . LYS A 1 94 ? 19.596 -8.830 -20.433 1.00 47.34 94 LYS A C 1
ATOM 765 O O . LYS A 1 94 ? 18.729 -7.971 -20.368 1.00 47.34 94 LYS A O 1
ATOM 770 N N . ASN A 1 95 ? 19.453 -10.020 -19.829 1.00 51.88 95 ASN A N 1
ATOM 771 C CA . ASN A 1 95 ? 18.257 -10.437 -19.079 1.00 51.88 95 ASN A CA 1
ATOM 772 C C . ASN A 1 95 ? 18.271 -10.066 -17.584 1.00 51.88 95 ASN A C 1
ATOM 774 O O . ASN A 1 95 ? 17.243 -10.196 -16.920 1.00 51.88 95 ASN A O 1
ATOM 778 N N . LYS A 1 96 ? 19.399 -9.592 -17.030 1.00 57.38 96 LYS A N 1
ATOM 779 C CA . LYS A 1 96 ? 19.499 -9.274 -15.592 1.00 57.38 96 LYS A CA 1
ATOM 780 C C . LYS A 1 96 ? 18.596 -8.094 -15.178 1.00 57.38 96 LYS A C 1
ATOM 782 O O . LYS A 1 96 ? 18.086 -8.104 -14.067 1.00 57.38 96 LYS A O 1
ATOM 787 N N . SER A 1 97 ? 18.370 -7.094 -16.035 1.00 58.22 97 SER A N 1
ATOM 788 C CA . SER A 1 97 ? 17.600 -5.875 -15.703 1.00 58.22 97 SER A CA 1
ATOM 789 C C . SER A 1 97 ? 16.085 -6.098 -15.625 1.00 58.22 97 SER A C 1
ATOM 791 O O . SER A 1 97 ? 15.469 -5.732 -14.628 1.00 58.22 97 SER A O 1
ATOM 793 N N . ILE A 1 98 ? 15.484 -6.753 -16.626 1.00 61.72 98 ILE A N 1
ATOM 794 C CA . ILE A 1 98 ? 14.056 -7.136 -16.596 1.00 61.72 98 ILE A CA 1
ATOM 795 C C . ILE A 1 98 ? 13.786 -8.043 -15.394 1.00 61.72 98 ILE A C 1
ATOM 797 O O . ILE A 1 98 ? 12.764 -7.903 -14.722 1.00 61.72 98 ILE A O 1
ATOM 801 N N . ASN A 1 99 ? 14.724 -8.946 -15.089 1.00 72.62 99 ASN A N 1
ATOM 802 C CA . ASN A 1 99 ? 14.596 -9.819 -13.933 1.00 72.62 99 ASN A CA 1
ATOM 803 C C . ASN A 1 99 ? 14.576 -9.027 -12.612 1.00 72.62 99 ASN A C 1
ATOM 805 O O . ASN A 1 99 ? 13.722 -9.296 -11.775 1.00 72.62 99 ASN A O 1
ATOM 809 N N . LYS A 1 100 ? 15.399 -7.975 -12.469 1.00 79.81 100 LYS A N 1
ATOM 810 C CA . LYS A 1 100 ? 15.391 -7.094 -11.283 1.00 79.81 100 LYS A CA 1
ATOM 811 C C . LYS A 1 100 ? 14.043 -6.398 -11.059 1.00 79.81 100 LYS A C 1
ATOM 813 O O . LYS A 1 100 ? 13.571 -6.341 -9.927 1.00 79.81 100 LYS A O 1
ATOM 818 N N . TYR A 1 101 ? 13.400 -5.874 -12.107 1.00 80.06 101 TYR A N 1
ATOM 819 C CA . TYR A 1 101 ? 12.080 -5.238 -11.960 1.00 80.06 101 TYR A CA 1
ATOM 820 C C . TYR A 1 101 ? 10.994 -6.250 -11.573 1.00 80.06 101 TYR A C 1
ATOM 822 O O . TYR A 1 101 ? 10.192 -5.979 -10.678 1.00 80.06 101 TYR A O 1
ATOM 830 N N . LYS A 1 102 ? 11.016 -7.445 -12.176 1.00 82.69 102 LYS A N 1
ATOM 831 C CA . LYS A 1 102 ? 10.092 -8.540 -11.838 1.00 82.69 102 LYS A CA 1
ATOM 832 C C . LYS A 1 102 ? 10.281 -9.044 -10.406 1.00 82.69 102 LYS A C 1
ATOM 834 O O . LYS A 1 102 ? 9.296 -9.259 -9.700 1.00 82.69 102 LYS A O 1
ATOM 839 N N . GLU A 1 103 ? 11.526 -9.198 -9.963 1.00 86.12 103 GLU A N 1
ATOM 840 C CA . GLU A 1 103 ? 11.862 -9.553 -8.580 1.00 86.12 103 GLU A CA 1
ATOM 841 C C . GLU A 1 103 ? 11.362 -8.486 -7.604 1.00 86.12 103 GLU A C 1
ATOM 843 O O . GLU A 1 103 ? 10.661 -8.818 -6.648 1.00 86.12 103 GLU A O 1
ATOM 848 N N . LYS A 1 104 ? 11.588 -7.204 -7.907 1.00 86.06 104 LYS A N 1
ATOM 849 C CA . LYS A 1 104 ? 11.103 -6.089 -7.086 1.00 86.06 104 LYS A CA 1
ATOM 850 C C . LYS A 1 104 ? 9.577 -6.061 -6.965 1.00 86.06 104 LYS A C 1
ATOM 852 O O . LYS A 1 104 ? 9.055 -5.872 -5.870 1.00 86.06 104 LYS A O 1
ATOM 857 N N . ILE A 1 105 ? 8.841 -6.297 -8.054 1.00 89.38 105 ILE A N 1
ATOM 858 C CA . ILE A 1 105 ? 7.371 -6.416 -8.009 1.00 89.38 105 ILE A CA 1
ATOM 859 C C . ILE A 1 105 ? 6.947 -7.592 -7.123 1.00 89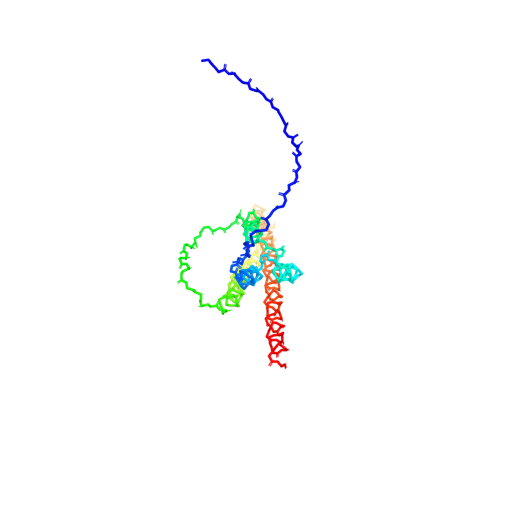.38 105 ILE A C 1
ATOM 861 O O . ILE A 1 105 ? 6.000 -7.474 -6.346 1.00 89.38 105 ILE A O 1
ATOM 865 N N . LYS A 1 106 ? 7.639 -8.733 -7.214 1.00 91.00 106 LYS A N 1
ATOM 866 C CA . LYS A 1 106 ? 7.345 -9.915 -6.394 1.00 91.00 106 LYS A CA 1
ATOM 867 C C . LYS A 1 106 ? 7.571 -9.647 -4.904 1.00 91.00 106 LYS A C 1
ATOM 869 O O . LYS A 1 106 ? 6.762 -10.075 -4.082 1.00 91.00 106 LYS A O 1
ATOM 874 N N . GLU A 1 107 ? 8.636 -8.935 -4.551 1.00 91.06 107 GLU A N 1
ATOM 875 C CA . GLU A 1 107 ? 8.903 -8.512 -3.173 1.00 91.06 107 GLU A CA 1
ATOM 876 C C . GLU A 1 107 ? 7.852 -7.528 -2.658 1.00 91.06 107 GLU A C 1
ATOM 878 O O . GLU A 1 107 ? 7.336 -7.716 -1.555 1.00 91.06 107 GLU A O 1
ATOM 883 N N . LEU A 1 108 ? 7.467 -6.538 -3.470 1.00 90.00 108 LEU A N 1
ATOM 884 C CA . LEU A 1 108 ? 6.407 -5.588 -3.124 1.00 90.00 108 LEU A CA 1
ATOM 885 C C . LEU A 1 108 ? 5.065 -6.295 -2.893 1.00 90.00 108 LEU A C 1
ATOM 887 O O . LEU A 1 108 ? 4.409 -6.024 -1.889 1.00 90.00 108 LEU A O 1
ATOM 891 N N . LYS A 1 109 ? 4.697 -7.268 -3.738 1.00 92.69 109 LYS A N 1
ATOM 892 C CA . LYS A 1 109 ? 3.490 -8.096 -3.543 1.00 92.69 109 LYS A CA 1
ATOM 893 C C . LYS A 1 109 ? 3.525 -8.874 -2.228 1.00 92.69 109 LYS A C 1
ATOM 895 O O . LYS A 1 109 ? 2.569 -8.818 -1.464 1.00 92.69 109 LYS A O 1
ATOM 900 N N . ARG A 1 110 ? 4.648 -9.528 -1.915 1.00 93.12 110 ARG A N 1
ATOM 901 C CA . ARG A 1 110 ? 4.827 -10.235 -0.632 1.00 93.12 110 ARG A CA 1
ATOM 902 C C . ARG A 1 110 ? 4.736 -9.291 0.566 1.00 93.12 110 ARG A C 1
ATOM 904 O O . ARG A 1 110 ? 4.206 -9.667 1.607 1.00 93.12 110 ARG A O 1
ATOM 911 N N . SER A 1 111 ? 5.277 -8.080 0.443 1.00 91.50 111 SER A N 1
ATOM 912 C CA . SER A 1 111 ? 5.169 -7.055 1.485 1.00 91.50 111 SER A CA 1
ATOM 913 C C . SER A 1 111 ? 3.711 -6.632 1.684 1.00 91.50 111 SER A C 1
ATOM 915 O O . SER A 1 111 ? 3.216 -6.640 2.810 1.00 91.50 111 SER A O 1
ATOM 917 N N . ARG A 1 112 ? 2.993 -6.369 0.586 1.00 94.50 112 ARG A N 1
ATOM 918 C CA . ARG A 1 112 ? 1.565 -6.031 0.583 1.00 94.50 112 ARG A CA 1
ATOM 919 C C . ARG A 1 112 ? 0.721 -7.103 1.277 1.00 94.50 112 ARG A C 1
ATOM 921 O O . ARG A 1 112 ? -0.047 -6.773 2.173 1.00 94.50 112 ARG A O 1
ATOM 928 N N . GLU A 1 113 ? 0.928 -8.375 0.937 1.00 94.31 113 GLU A N 1
ATOM 929 C CA . GLU A 1 113 ? 0.243 -9.518 1.565 1.00 94.31 113 GLU A CA 1
ATOM 930 C C . GLU A 1 113 ? 0.494 -9.584 3.080 1.00 94.31 113 GLU A C 1
ATOM 932 O O . GLU A 1 113 ? -0.428 -9.811 3.866 1.00 94.31 113 GLU A O 1
ATOM 937 N N . LYS A 1 114 ? 1.734 -9.332 3.526 1.00 94.25 114 LYS A N 1
ATOM 938 C CA . LYS A 1 114 ? 2.056 -9.269 4.961 1.00 94.25 114 LYS A CA 1
ATOM 939 C C . LYS A 1 114 ? 1.299 -8.139 5.654 1.00 94.25 114 LYS A C 1
ATOM 941 O O . LYS A 1 114 ? 0.700 -8.380 6.703 1.00 94.25 114 LYS A O 1
ATOM 946 N N . VAL A 1 115 ? 1.289 -6.937 5.079 1.00 92.12 115 VAL A N 1
ATOM 947 C CA . VAL A 1 115 ? 0.563 -5.784 5.640 1.00 92.12 115 VAL A CA 1
ATOM 948 C C . VAL A 1 115 ? -0.946 -6.059 5.689 1.00 92.12 115 VAL A C 1
ATOM 950 O O . VAL A 1 115 ? -1.579 -5.808 6.716 1.00 92.12 115 VAL A O 1
ATOM 953 N N . GLU A 1 116 ? -1.518 -6.657 4.642 1.00 92.75 116 GLU A N 1
ATOM 954 C CA . GLU A 1 116 ? -2.927 -7.075 4.610 1.00 92.75 116 GLU A CA 1
ATOM 955 C C . GLU A 1 116 ? -3.252 -8.122 5.684 1.00 92.75 116 GLU A C 1
ATOM 957 O O . GLU A 1 116 ? -4.283 -8.015 6.356 1.00 92.75 116 GLU A O 1
ATOM 962 N N . SER A 1 117 ? -2.364 -9.092 5.918 1.00 95.00 117 SER A N 1
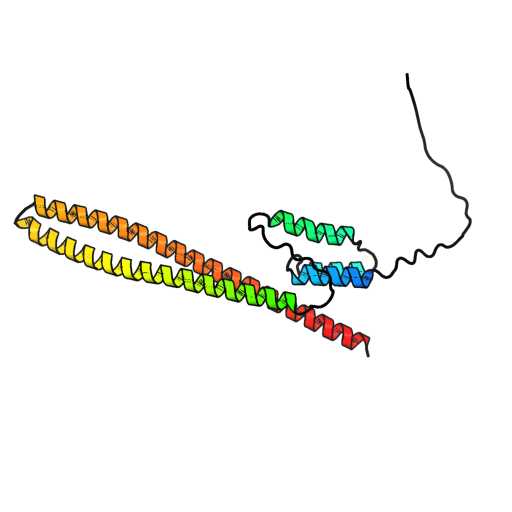ATOM 963 C CA . SER A 1 117 ? -2.558 -10.091 6.975 1.00 95.00 117 SER A CA 1
ATOM 964 C C . SER A 1 117 ? -2.608 -9.454 8.370 1.00 95.00 117 SER A C 1
ATOM 966 O O . SER A 1 117 ? -3.459 -9.805 9.188 1.00 95.00 117 SER A O 1
ATOM 968 N N . ILE A 1 118 ? -1.751 -8.460 8.634 1.00 94.19 118 ILE A N 1
ATOM 969 C CA . ILE A 1 118 ? -1.736 -7.722 9.903 1.00 94.19 118 ILE A CA 1
ATOM 970 C C . ILE A 1 118 ? -3.006 -6.877 10.033 1.00 94.19 118 ILE A C 1
ATOM 972 O O . ILE A 1 118 ? -3.641 -6.878 11.087 1.00 94.19 118 ILE A O 1
ATOM 976 N N . ARG A 1 119 ? -3.414 -6.190 8.960 1.00 93.56 119 ARG A N 1
ATOM 977 C CA . ARG A 1 119 ? -4.654 -5.401 8.925 1.00 93.56 119 ARG A CA 1
ATOM 978 C C . ARG A 1 119 ? -5.877 -6.264 9.237 1.00 93.56 119 ARG A C 1
ATOM 980 O O . ARG A 1 119 ? -6.747 -5.817 9.980 1.00 93.56 119 ARG A O 1
ATOM 987 N N . THR A 1 120 ? -5.924 -7.483 8.706 1.00 94.50 120 THR A N 1
ATOM 988 C CA . THR A 1 120 ? -7.020 -8.435 8.947 1.00 94.50 120 THR A CA 1
ATOM 989 C C . THR A 1 120 ? -7.071 -8.854 10.416 1.00 94.50 120 THR A C 1
ATOM 991 O O . THR A 1 120 ? -8.120 -8.724 11.039 1.00 94.50 120 THR A O 1
ATOM 994 N N . LYS A 1 121 ? -5.926 -9.200 11.020 1.00 95.69 121 LYS A N 1
ATOM 995 C CA . LYS A 1 121 ? -5.840 -9.502 12.463 1.00 95.69 121 LYS A CA 1
ATOM 996 C C . LYS A 1 121 ? -6.275 -8.330 13.347 1.00 95.69 121 LYS A C 1
ATOM 998 O O . LYS A 1 121 ? -6.974 -8.520 14.336 1.00 95.69 121 LYS A O 1
ATOM 1003 N N . ILE A 1 122 ? -5.885 -7.101 12.993 1.00 93.88 122 ILE A N 1
ATOM 1004 C CA . ILE A 1 122 ? -6.340 -5.897 13.711 1.00 93.88 122 ILE A CA 1
ATOM 1005 C C . ILE A 1 122 ? -7.854 -5.720 13.570 1.00 93.88 122 ILE A C 1
ATOM 1007 O O . ILE A 1 122 ? -8.509 -5.319 14.528 1.00 93.88 122 ILE A O 1
ATOM 1011 N N . GLN A 1 123 ? -8.421 -6.014 12.398 1.00 93.81 123 GLN A N 1
ATOM 1012 C CA . GLN A 1 123 ? -9.862 -5.932 12.181 1.00 93.81 123 GLN A CA 1
ATOM 1013 C C . GLN A 1 123 ? -10.631 -6.959 13.019 1.00 93.81 123 GLN A C 1
ATOM 1015 O O . GLN A 1 123 ? -11.647 -6.603 13.612 1.00 93.81 123 GLN A O 1
ATOM 1020 N N . GLU A 1 124 ? -10.148 -8.198 13.089 1.00 95.44 124 GLU A N 1
ATOM 1021 C CA . GLU A 1 124 ? -10.720 -9.244 13.945 1.00 95.44 124 GLU A CA 1
ATOM 1022 C C . GLU A 1 124 ? -10.692 -8.808 15.412 1.00 95.44 124 GLU A C 1
ATOM 1024 O O . GLU A 1 124 ? -11.737 -8.767 16.062 1.00 95.44 124 GLU A O 1
ATOM 1029 N N . ARG A 1 125 ? -9.535 -8.338 15.899 1.00 94.38 125 ARG A N 1
ATOM 1030 C CA . ARG A 1 125 ? -9.400 -7.858 17.280 1.00 94.38 125 ARG A CA 1
ATOM 1031 C C . ARG A 1 125 ? -10.285 -6.647 17.584 1.00 94.38 125 ARG A C 1
ATOM 1033 O O . ARG A 1 125 ? -10.812 -6.531 18.685 1.00 94.38 125 ARG A O 1
ATOM 1040 N N . LEU A 1 126 ? -10.466 -5.739 16.623 1.00 94.69 126 LEU A N 1
ATOM 1041 C CA . LEU A 1 126 ? -11.392 -4.612 16.761 1.00 94.69 126 LEU A CA 1
ATOM 1042 C C . LEU A 1 126 ? -12.840 -5.080 16.922 1.00 94.69 126 LEU A C 1
ATOM 1044 O O . LEU A 1 126 ? -13.567 -4.502 17.724 1.00 94.69 126 LEU A O 1
ATOM 1048 N N . ASN A 1 127 ? -13.255 -6.102 16.173 1.00 94.88 127 ASN A N 1
ATOM 1049 C CA . ASN A 1 127 ? -14.604 -6.651 16.284 1.00 94.88 127 ASN A CA 1
ATOM 1050 C C . ASN A 1 127 ? -14.821 -7.312 17.655 1.00 94.88 127 ASN A C 1
ATOM 1052 O O . ASN A 1 127 ? -15.859 -7.087 18.269 1.00 94.88 127 ASN A O 1
ATOM 1056 N N . GLU A 1 128 ? -13.834 -8.062 18.156 1.00 95.19 128 GLU A N 1
ATOM 1057 C CA . GLU A 1 128 ? -13.874 -8.655 19.502 1.00 95.19 128 GLU A CA 1
ATOM 1058 C C . GLU A 1 128 ? -14.022 -7.586 20.591 1.00 95.19 128 GLU A C 1
ATOM 1060 O O . GLU A 1 128 ? -14.919 -7.676 21.425 1.00 95.19 128 GLU A O 1
ATOM 1065 N N . LEU A 1 129 ? -13.188 -6.541 20.554 1.00 94.44 129 LEU A N 1
ATOM 1066 C CA . LEU A 1 129 ? -13.227 -5.464 21.548 1.00 94.44 129 LEU A CA 1
ATOM 1067 C C . LEU A 1 129 ? -14.534 -4.666 21.495 1.00 94.44 129 LEU A C 1
ATOM 1069 O O . LEU A 1 129 ? -15.002 -4.195 22.526 1.00 94.44 129 LEU A O 1
ATOM 1073 N N . LEU A 1 130 ? -15.137 -4.507 20.312 1.00 93.50 130 LEU A N 1
ATOM 1074 C CA . LEU A 1 130 ? -16.445 -3.861 20.181 1.00 93.50 130 LEU A CA 1
ATOM 1075 C C . LEU A 1 130 ? -17.555 -4.688 20.840 1.00 93.50 130 LEU A C 1
ATOM 1077 O O . LEU A 1 130 ? -18.385 -4.115 21.538 1.00 93.50 130 LEU A O 1
ATOM 1081 N N . GLN A 1 131 ? -17.538 -6.013 20.672 1.00 94.94 131 GLN A N 1
ATOM 1082 C CA . GLN A 1 131 ? -18.484 -6.905 21.350 1.00 94.94 131 GLN A CA 1
ATOM 1083 C C . GLN A 1 131 ? -18.256 -6.942 22.865 1.00 94.94 131 GLN A C 1
ATOM 1085 O O . GLN A 1 131 ? -19.206 -7.002 23.639 1.00 94.94 131 GLN A O 1
ATOM 1090 N N . GLU A 1 132 ? -16.998 -6.926 23.305 1.00 94.12 132 GLU A N 1
ATOM 1091 C CA . GLU A 1 132 ? -16.658 -6.872 24.729 1.00 94.12 132 GLU A CA 1
ATOM 1092 C C . GLU A 1 132 ? -17.133 -5.560 25.359 1.00 94.12 132 GLU A C 1
ATOM 1094 O O . GLU A 1 132 ? -17.751 -5.576 26.421 1.00 94.12 132 GLU A O 1
ATOM 1099 N N . LYS A 1 133 ? -16.931 -4.438 24.662 1.00 94.00 133 LYS A N 1
ATOM 1100 C CA . LYS A 1 133 ? -17.414 -3.123 25.083 1.00 94.00 133 LYS A CA 1
ATOM 1101 C C . LYS A 1 133 ? -18.933 -3.108 25.274 1.00 94.00 133 LYS A C 1
ATOM 1103 O O . LYS A 1 133 ? -19.397 -2.595 26.285 1.00 94.00 133 LYS A O 1
ATOM 1108 N N . GLU A 1 134 ? -19.685 -3.664 24.326 1.00 93.62 134 GLU A N 1
ATOM 1109 C CA . GLU A 1 134 ? -21.153 -3.733 24.388 1.00 93.62 134 GLU A CA 1
ATOM 1110 C C . GLU A 1 134 ? -21.625 -4.538 25.608 1.00 93.62 134 GLU A C 1
ATOM 1112 O O . GLU A 1 134 ? -22.438 -4.058 26.390 1.00 93.62 134 GLU A O 1
ATOM 1117 N N . LYS A 1 135 ? -21.012 -5.699 25.870 1.00 94.19 135 LYS A N 1
ATOM 1118 C CA . LYS A 1 135 ? -21.313 -6.503 27.068 1.00 94.19 135 LYS A CA 1
ATOM 1119 C C . LYS A 1 135 ? -21.000 -5.768 28.369 1.00 94.19 135 LYS A C 1
ATOM 1121 O O . LYS A 1 135 ? -21.735 -5.890 29.345 1.00 94.19 135 LYS A O 1
ATOM 1126 N N . VAL A 1 136 ? -19.882 -5.044 28.414 1.00 93.44 136 VAL A N 1
ATOM 1127 C CA . VAL A 1 136 ? -19.491 -4.258 29.593 1.00 93.44 136 VAL A CA 1
ATOM 1128 C C . VAL A 1 136 ? -20.471 -3.107 29.831 1.00 93.44 136 VAL A C 1
ATOM 1130 O O . VAL A 1 136 ? -20.795 -2.819 30.980 1.00 93.44 136 VAL A O 1
ATOM 1133 N N . GLU A 1 137 ? -20.979 -2.488 28.768 1.00 91.38 137 GLU A N 1
ATOM 1134 C CA . GLU A 1 137 ? -22.012 -1.453 28.837 1.00 91.38 137 GLU A CA 1
ATOM 1135 C C . GLU A 1 137 ? -23.340 -2.003 29.375 1.00 91.38 137 GLU A C 1
ATOM 1137 O O . GLU A 1 137 ? -23.861 -1.457 30.346 1.00 91.38 137 GLU A O 1
ATOM 1142 N N . GLU A 1 138 ? -23.816 -3.141 28.862 1.00 92.94 138 GLU A N 1
ATOM 1143 C CA . GLU A 1 138 ? -25.014 -3.822 29.381 1.00 92.94 138 GLU A CA 1
ATOM 1144 C C . GLU A 1 138 ? -24.870 -4.205 30.866 1.00 92.94 138 GLU A C 1
ATOM 1146 O O . GLU A 1 138 ? -25.789 -4.019 31.671 1.00 92.94 138 GLU A O 1
ATOM 1151 N N . MET A 1 139 ? -23.695 -4.713 31.263 1.00 91.19 139 MET A N 1
ATOM 1152 C CA . MET A 1 139 ? -23.413 -5.044 32.662 1.00 91.19 139 MET A CA 1
ATOM 1153 C C . MET A 1 139 ? -23.415 -3.798 33.550 1.00 91.19 139 MET A C 1
ATOM 1155 O O . MET A 1 139 ? -24.015 -3.837 34.627 1.00 91.19 139 MET A O 1
ATOM 1159 N N . ALA A 1 140 ? -22.807 -2.696 33.101 1.00 90.06 140 ALA A N 1
ATOM 1160 C CA . ALA A 1 140 ? -22.838 -1.430 33.823 1.00 90.06 140 ALA A CA 1
ATOM 1161 C C . ALA A 1 140 ? -24.283 -0.967 34.045 1.00 90.06 140 ALA A C 1
ATOM 1163 O O . ALA A 1 140 ? -24.666 -0.724 35.188 1.00 90.06 140 ALA A O 1
ATOM 1164 N N . GLU A 1 141 ? -25.100 -0.925 32.987 1.00 90.19 141 GLU A N 1
ATOM 1165 C CA . GLU A 1 141 ? -26.506 -0.504 33.049 1.00 90.19 141 GLU A CA 1
ATOM 1166 C C . GLU A 1 141 ? -27.331 -1.356 34.019 1.00 90.19 141 GLU A C 1
ATOM 1168 O O . GLU A 1 141 ? -28.086 -0.813 34.829 1.00 90.19 141 GLU A O 1
ATOM 1173 N N . SER A 1 142 ? -27.141 -2.679 34.004 1.00 90.38 142 SER A N 1
ATOM 1174 C CA . SER A 1 142 ? -27.845 -3.590 34.918 1.00 90.38 142 SER A CA 1
ATOM 1175 C C . SER A 1 142 ? -27.469 -3.387 36.393 1.00 90.38 142 SER A C 1
ATOM 1177 O O . SER A 1 142 ? -28.288 -3.621 37.283 1.00 90.38 142 SER A O 1
ATOM 1179 N N . MET A 1 143 ? -26.243 -2.925 36.660 1.00 90.56 143 MET A N 1
ATOM 1180 C CA . MET A 1 143 ? -25.708 -2.765 38.013 1.00 90.56 143 MET A CA 1
ATOM 1181 C C . MET A 1 143 ? -25.993 -1.390 38.616 1.00 90.56 143 MET A C 1
ATOM 1183 O O . MET A 1 143 ? -25.953 -1.264 39.838 1.00 90.56 143 MET A O 1
ATOM 1187 N N . VAL A 1 144 ? -26.345 -0.381 37.809 1.00 85.25 144 VAL A N 1
ATOM 1188 C CA . VAL A 1 144 ? -26.648 0.986 38.285 1.00 85.25 144 VAL A CA 1
ATOM 1189 C C . VAL A 1 144 ? -27.712 0.987 39.388 1.00 85.25 144 VAL A C 1
ATOM 1191 O O . VAL A 1 144 ? -27.612 1.761 40.336 1.00 85.25 144 VAL A O 1
ATOM 1194 N N . SER A 1 145 ? -28.712 0.104 39.304 1.00 83.94 145 SER A N 1
ATOM 1195 C CA . SER A 1 145 ? -29.775 0.011 40.312 1.00 83.94 145 SER A CA 1
ATOM 1196 C C . SER A 1 145 ? -29.401 -0.774 41.574 1.00 83.94 145 SER A C 1
ATOM 1198 O O . SER A 1 145 ? -30.066 -0.616 42.595 1.00 83.94 145 SER A O 1
ATOM 1200 N N . SER A 1 146 ? -28.385 -1.639 41.515 1.00 86.06 146 SER A N 1
ATOM 1201 C CA . SER A 1 146 ? -28.053 -2.585 42.593 1.00 86.06 146 SER A CA 1
ATOM 1202 C C . SER A 1 146 ? -26.743 -2.274 43.314 1.00 86.06 146 SER A C 1
ATOM 1204 O O . SER A 1 146 ? -26.625 -2.563 44.502 1.00 86.06 146 SER A O 1
ATOM 1206 N N . SER A 1 147 ? -25.755 -1.711 42.621 1.00 89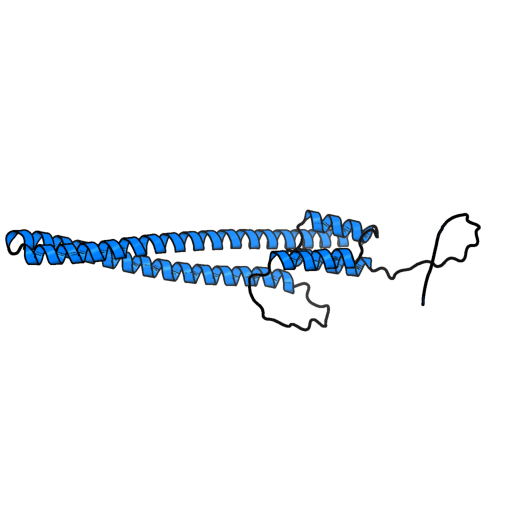.56 147 SER A N 1
ATOM 1207 C CA . SER A 1 147 ? -24.470 -1.308 43.190 1.00 89.56 147 SER A CA 1
ATOM 1208 C C . SER A 1 147 ? -23.804 -0.256 42.305 1.00 89.56 147 SER A C 1
ATOM 1210 O O . SER A 1 147 ? -23.298 -0.555 41.223 1.00 89.56 147 SER A O 1
ATOM 1212 N N . GLU A 1 148 ? -23.771 0.984 42.793 1.00 88.56 148 GLU A N 1
ATOM 1213 C CA . GLU A 1 148 ? -23.108 2.094 42.103 1.00 88.56 148 GLU A CA 1
ATOM 1214 C C . GLU A 1 148 ? -21.600 1.848 41.948 1.00 88.56 148 GLU A C 1
ATOM 1216 O O . GLU A 1 148 ? -21.021 2.166 40.912 1.00 88.56 148 GLU A O 1
ATOM 1221 N N . GLU A 1 149 ? -20.965 1.245 42.953 1.00 90.69 149 GLU A N 1
ATOM 1222 C CA . GLU A 1 149 ? -19.535 0.933 42.928 1.00 90.69 149 GLU A CA 1
ATOM 1223 C C . GLU A 1 149 ? -19.211 -0.092 41.831 1.00 90.69 149 GLU A C 1
ATOM 1225 O O . GLU A 1 149 ? -18.327 0.146 41.011 1.00 90.69 149 GLU A O 1
ATOM 1230 N N . ALA A 1 150 ? -20.012 -1.158 41.711 1.00 89.62 150 ALA A N 1
ATOM 1231 C CA . ALA A 1 150 ? -19.852 -2.140 40.637 1.00 89.62 150 ALA A CA 1
ATOM 1232 C C . ALA A 1 150 ? -20.125 -1.532 39.250 1.00 89.62 150 ALA A C 1
ATOM 1234 O O . ALA A 1 150 ? -19.410 -1.824 38.291 1.00 89.62 150 ALA A O 1
ATOM 1235 N N . ALA A 1 151 ? -21.132 -0.660 39.126 1.00 88.56 151 ALA A N 1
ATOM 1236 C CA . ALA A 1 151 ? -21.403 0.047 37.875 1.00 88.56 151 ALA A CA 1
ATOM 1237 C C . ALA A 1 151 ? -20.218 0.939 37.453 1.00 88.56 151 ALA A C 1
ATOM 1239 O O . ALA A 1 151 ? -19.863 0.967 36.273 1.00 88.56 151 ALA A O 1
ATOM 1240 N N . ARG A 1 152 ? -19.561 1.617 38.406 1.00 90.62 152 ARG A N 1
ATOM 1241 C CA . ARG A 1 152 ? -18.358 2.426 38.143 1.00 90.62 152 ARG A CA 1
ATOM 1242 C C . ARG A 1 152 ? -17.182 1.581 37.649 1.00 90.62 152 ARG A C 1
ATOM 1244 O O . ARG A 1 152 ? -16.536 1.993 36.690 1.00 90.62 152 ARG A O 1
ATOM 1251 N N . GLU A 1 153 ? -16.952 0.397 38.217 1.00 92.69 153 GLU A N 1
ATOM 1252 C CA . GLU A 1 153 ? -15.901 -0.517 37.735 1.00 92.69 153 GLU A CA 1
ATOM 1253 C C . GLU A 1 153 ? -16.125 -0.957 36.278 1.00 92.69 153 GLU A C 1
ATOM 1255 O O . GLU A 1 153 ? -15.179 -1.039 35.491 1.00 92.69 153 GLU A O 1
ATOM 1260 N N . TYR A 1 154 ? -17.372 -1.243 35.884 1.00 91.00 154 TYR A N 1
ATOM 1261 C CA . TYR A 1 154 ? -17.678 -1.576 34.488 1.00 91.00 154 TYR A CA 1
ATOM 1262 C C . TYR A 1 154 ? -17.489 -0.373 33.556 1.00 91.00 154 TYR A C 1
ATOM 1264 O O . TYR A 1 154 ? -16.987 -0.535 32.445 1.00 91.00 154 TYR A O 1
ATOM 1272 N N . ILE A 1 155 ? -17.821 0.840 34.004 1.00 91.31 155 ILE A N 1
ATOM 1273 C CA . ILE A 1 155 ? -17.566 2.064 33.230 1.00 91.31 155 ILE A CA 1
ATOM 1274 C C . ILE A 1 155 ? -16.060 2.286 33.032 1.00 91.31 155 ILE A C 1
ATOM 1276 O O . ILE A 1 155 ? -15.645 2.623 31.925 1.00 91.31 155 ILE A O 1
ATOM 1280 N N . GLU A 1 156 ? -15.234 2.055 34.053 1.00 93.00 156 GLU A N 1
ATOM 1281 C CA . GLU A 1 156 ? -13.773 2.158 33.935 1.00 93.00 156 GLU A CA 1
ATOM 1282 C C . GLU A 1 156 ? -13.226 1.164 32.900 1.00 93.00 156 GLU A C 1
ATOM 1284 O O . GLU A 1 156 ? -12.557 1.562 31.947 1.00 93.00 156 GLU A O 1
ATOM 1289 N N . LYS A 1 157 ? -13.646 -0.107 32.975 1.00 93.56 157 LYS A N 1
ATOM 1290 C CA . LYS A 1 157 ? -13.301 -1.122 31.963 1.00 93.56 157 LYS A CA 1
ATOM 1291 C C . LYS A 1 157 ? -13.758 -0.728 30.555 1.00 93.56 157 LYS A C 1
ATOM 1293 O O . LYS A 1 157 ? -13.053 -0.987 29.580 1.00 93.56 157 LYS A O 1
ATOM 1298 N N . LYS A 1 158 ? -14.930 -0.097 30.418 1.00 93.81 158 LYS A N 1
ATOM 1299 C CA . LYS A 1 158 ? -15.427 0.405 29.126 1.00 93.81 158 LYS A CA 1
ATOM 1300 C C . LYS A 1 158 ? -14.501 1.481 28.555 1.00 93.81 158 LYS A C 1
ATOM 1302 O O . LYS A 1 158 ? -14.242 1.460 27.351 1.00 93.81 158 LYS A O 1
ATOM 1307 N N . LEU A 1 159 ? -14.005 2.396 29.388 1.00 93.38 159 LEU A N 1
ATOM 1308 C CA . LEU A 1 159 ? -13.077 3.448 28.965 1.00 93.38 159 LEU A CA 1
ATOM 1309 C C . LEU A 1 159 ? -11.746 2.858 28.475 1.00 93.38 159 LEU A C 1
ATOM 1311 O O . LEU A 1 159 ? -11.287 3.230 27.393 1.00 93.38 159 LEU A O 1
ATOM 1315 N N . ASP A 1 160 ? -11.196 1.870 29.185 1.00 93.94 160 ASP A N 1
ATOM 1316 C CA . ASP A 1 160 ? -9.978 1.161 28.763 1.00 93.94 160 ASP A CA 1
ATOM 1317 C C . ASP A 1 160 ? -10.164 0.455 27.408 1.00 93.94 160 ASP A C 1
ATOM 1319 O O . ASP A 1 160 ? -9.296 0.486 26.525 1.00 93.94 160 ASP A O 1
ATOM 1323 N N . LEU A 1 161 ? -11.321 -0.184 27.202 1.00 94.00 161 LEU A N 1
ATOM 1324 C CA . LEU A 1 161 ? -11.665 -0.806 25.921 1.00 94.00 161 LEU A CA 1
ATOM 1325 C C . LEU A 1 161 ? -11.790 0.239 24.805 1.00 94.00 161 LEU A C 1
ATOM 1327 O O . LEU A 1 161 ? -11.308 0.011 23.691 1.00 94.00 161 LEU A O 1
ATOM 1331 N N . GLU A 1 162 ? -12.399 1.394 25.078 1.00 93.56 162 GLU A N 1
ATOM 1332 C CA . GLU A 1 162 ? -12.513 2.489 24.112 1.00 93.56 162 GLU A CA 1
ATOM 1333 C C . GLU A 1 162 ? -11.152 3.051 23.696 1.00 93.56 162 GLU A C 1
ATOM 1335 O O . GLU A 1 162 ? -10.930 3.263 22.497 1.00 93.56 162 GLU A O 1
ATOM 1340 N N . GLU A 1 163 ? -10.232 3.246 24.640 1.00 94.44 163 GLU A N 1
ATOM 1341 C CA . GLU A 1 163 ? -8.871 3.693 24.343 1.00 94.44 163 GLU A CA 1
ATOM 1342 C C . GLU A 1 163 ? -8.159 2.691 23.423 1.00 94.44 163 GLU A C 1
ATOM 1344 O O . GLU A 1 163 ? -7.661 3.059 22.349 1.00 94.44 163 GLU A O 1
ATOM 1349 N N . ASN A 1 164 ? -8.212 1.402 23.767 1.00 94.19 164 ASN A N 1
ATOM 1350 C CA . ASN A 1 164 ? -7.634 0.331 22.957 1.00 94.19 164 ASN A CA 1
ATOM 1351 C C . ASN A 1 164 ? -8.230 0.282 21.539 1.00 94.19 164 ASN A C 1
ATOM 1353 O O . ASN A 1 164 ? -7.499 0.172 20.546 1.00 94.19 164 ASN A O 1
ATOM 1357 N N . ILE A 1 165 ? -9.552 0.429 21.411 1.00 95.06 165 ILE A N 1
ATOM 1358 C CA . ILE A 1 165 ? -10.239 0.502 20.114 1.00 95.06 165 ILE A CA 1
ATOM 1359 C C . ILE A 1 165 ? -9.736 1.699 19.298 1.00 95.06 165 ILE A C 1
ATOM 1361 O O . ILE A 1 165 ? -9.508 1.571 18.089 1.00 95.06 165 ILE A O 1
ATOM 1365 N N . GLN A 1 166 ? -9.556 2.870 19.913 1.00 94.62 166 GLN A N 1
ATOM 1366 C CA . GLN A 1 166 ? -9.053 4.052 19.211 1.00 94.62 166 GLN A CA 1
ATOM 1367 C C . GLN A 1 166 ? -7.619 3.858 18.709 1.00 94.62 166 GLN A C 1
ATOM 1369 O O . GLN A 1 166 ? -7.328 4.204 17.556 1.00 94.62 166 GLN A O 1
ATOM 1374 N N . VAL A 1 167 ? -6.739 3.278 19.529 1.00 95.56 167 VAL A N 1
ATOM 1375 C CA . VAL A 1 167 ? -5.353 2.962 19.150 1.00 95.56 167 VAL A CA 1
ATOM 1376 C C . VAL A 1 167 ? -5.329 2.008 17.955 1.00 95.56 167 VAL A C 1
ATOM 1378 O O . VAL A 1 167 ? -4.683 2.294 16.941 1.00 95.56 167 VAL A O 1
ATOM 1381 N N . LEU A 1 168 ? -6.103 0.923 18.005 1.00 94.00 168 LEU A N 1
ATOM 1382 C CA . LEU A 1 168 ? -6.180 -0.045 16.909 1.00 94.00 168 LEU A CA 1
ATOM 1383 C C . LEU A 1 168 ? -6.783 0.556 15.632 1.00 94.00 168 LEU A C 1
ATOM 1385 O O . LEU A 1 168 ? -6.292 0.282 14.535 1.00 94.00 168 LEU A O 1
ATOM 1389 N N . LYS A 1 169 ? -7.789 1.435 15.741 1.00 94.38 169 LYS A N 1
ATOM 1390 C CA . LYS A 1 169 ? -8.342 2.171 14.588 1.00 94.38 169 LYS A CA 1
ATOM 1391 C C . LYS A 1 169 ? -7.302 3.080 13.933 1.00 94.38 169 LYS A C 1
ATOM 1393 O O . LYS A 1 169 ? -7.241 3.131 12.702 1.00 94.38 169 LYS A O 1
ATOM 1398 N N . LYS A 1 170 ? -6.486 3.790 14.720 1.00 95.56 170 LYS A N 1
ATOM 1399 C CA . LYS A 1 170 ? -5.376 4.607 14.194 1.00 95.56 170 LYS A CA 1
ATOM 1400 C C . LYS A 1 170 ? -4.364 3.725 13.467 1.00 95.56 170 LYS A C 1
ATOM 1402 O O . LYS A 1 170 ? -4.052 3.993 12.308 1.00 95.56 170 LYS A O 1
ATOM 1407 N N . ARG A 1 171 ? -3.951 2.618 14.091 1.00 92.94 171 ARG A N 1
ATOM 1408 C CA . ARG A 1 171 ? -2.991 1.685 13.494 1.00 92.94 171 ARG A CA 1
ATOM 1409 C C . ARG A 1 171 ? -3.507 1.055 12.200 1.00 92.94 171 ARG A C 1
ATOM 1411 O O . ARG A 1 171 ? -2.762 0.957 11.231 1.00 92.94 171 ARG A O 1
ATOM 1418 N N . LYS A 1 172 ? -4.792 0.696 12.139 1.00 93.19 172 LYS A N 1
ATOM 1419 C CA . LYS A 1 172 ? -5.434 0.197 10.914 1.00 93.19 172 LYS A CA 1
ATOM 1420 C C . LYS A 1 172 ? -5.328 1.207 9.764 1.00 93.19 172 LYS A C 1
ATOM 1422 O O . LYS A 1 172 ? -4.968 0.817 8.657 1.00 93.19 172 LYS A O 1
ATOM 1427 N N . LYS A 1 173 ? -5.594 2.493 10.025 1.00 93.88 173 LYS A N 1
ATOM 1428 C CA . LYS A 1 173 ? -5.471 3.562 9.016 1.00 93.88 173 LYS A CA 1
ATOM 1429 C C . LYS A 1 173 ? -4.031 3.755 8.538 1.00 93.88 173 LYS A C 1
ATOM 1431 O O . LYS A 1 173 ? -3.811 4.048 7.369 1.00 93.88 173 LYS A O 1
ATOM 1436 N N . GLU A 1 174 ? -3.047 3.607 9.423 1.00 94.06 174 GLU A N 1
ATOM 1437 C CA . GLU A 1 174 ? -1.629 3.648 9.035 1.00 94.06 174 GLU A CA 1
ATOM 1438 C C . GLU A 1 174 ? -1.268 2.495 8.094 1.00 94.06 174 GLU A C 1
ATOM 1440 O O . GLU A 1 174 ? -0.613 2.725 7.081 1.00 94.06 174 GLU A O 1
ATOM 1445 N N . LEU A 1 175 ? -1.743 1.277 8.378 1.00 93.31 175 LEU A N 1
ATOM 1446 C CA . LEU A 1 175 ? -1.531 0.126 7.493 1.00 93.31 175 LEU A CA 1
ATOM 1447 C C . LEU A 1 175 ? -2.208 0.318 6.129 1.00 93.31 175 LEU A C 1
ATOM 1449 O O . LEU A 1 175 ? -1.643 -0.068 5.113 1.00 93.31 175 LEU A O 1
ATOM 1453 N N . GLU A 1 176 ? -3.389 0.940 6.083 1.00 93.12 176 GLU A N 1
ATOM 1454 C CA . GLU A 1 176 ? -4.058 1.286 4.818 1.00 93.12 176 GLU A CA 1
ATOM 1455 C C . GLU A 1 176 ? -3.213 2.251 3.977 1.00 93.12 176 GLU A C 1
ATOM 1457 O O . GLU A 1 176 ? -2.997 1.997 2.795 1.00 93.12 176 GLU A O 1
ATOM 1462 N N . LYS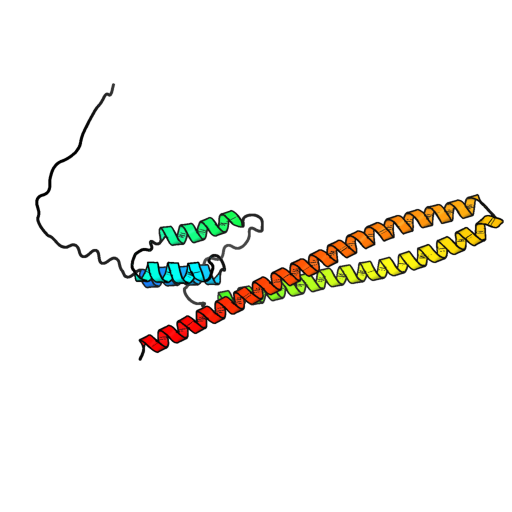 A 1 177 ? -2.629 3.286 4.596 1.00 94.75 177 LYS A N 1
ATOM 1463 C CA . LYS A 1 177 ? -1.693 4.189 3.904 1.00 94.75 177 LYS A CA 1
ATOM 1464 C C . LYS A 1 177 ? -0.457 3.457 3.380 1.00 94.75 177 LYS A C 1
ATOM 1466 O O . LYS A 1 177 ? -0.022 3.728 2.266 1.00 94.75 177 LYS A O 1
ATOM 1471 N N . GLN A 1 178 ? 0.090 2.520 4.155 1.00 92.44 178 GLN A N 1
ATOM 1472 C CA . GLN A 1 178 ? 1.232 1.711 3.717 1.00 92.44 178 GLN A CA 1
ATOM 1473 C C . GLN A 1 178 ? 0.885 0.832 2.509 1.00 92.44 178 GLN A C 1
ATOM 1475 O O . GLN A 1 178 ? 1.701 0.705 1.599 1.00 92.44 178 GLN A O 1
ATOM 1480 N N . ILE A 1 179 ? -0.320 0.253 2.464 1.00 93.44 179 ILE A N 1
ATOM 1481 C CA . ILE A 1 179 ? -0.796 -0.498 1.292 1.00 93.44 179 ILE A CA 1
ATOM 1482 C C . ILE A 1 179 ? -0.883 0.426 0.071 1.00 93.44 179 ILE A C 1
ATOM 1484 O O . ILE A 1 179 ? -0.342 0.085 -0.979 1.00 93.44 179 ILE A O 1
ATOM 1488 N N . ASP A 1 180 ? -1.477 1.614 0.217 1.00 93.56 180 ASP A N 1
ATOM 1489 C CA . ASP A 1 180 ? -1.591 2.587 -0.877 1.00 93.56 180 ASP A CA 1
ATOM 1490 C C . ASP A 1 180 ? -0.218 3.033 -1.408 1.00 93.56 180 ASP A C 1
ATOM 1492 O O . ASP A 1 180 ? -0.031 3.225 -2.614 1.00 93.56 180 ASP A O 1
ATOM 1496 N N . GLU A 1 181 ? 0.759 3.218 -0.520 1.00 92.75 181 GLU A N 1
ATOM 1497 C CA . GLU A 1 181 ? 2.141 3.530 -0.886 1.00 92.75 181 GLU A CA 1
ATOM 1498 C C . GLU A 1 181 ? 2.793 2.376 -1.652 1.00 92.75 181 GLU A C 1
ATOM 1500 O O . GLU A 1 181 ? 3.387 2.608 -2.711 1.00 92.75 181 GLU A O 1
ATOM 1505 N N . ILE A 1 182 ? 2.632 1.133 -1.186 1.00 91.06 182 ILE A N 1
ATOM 1506 C CA . ILE A 1 182 ? 3.126 -0.052 -1.899 1.00 91.06 182 ILE A CA 1
ATOM 1507 C C . ILE A 1 182 ? 2.497 -0.126 -3.297 1.00 91.06 182 ILE A C 1
ATOM 1509 O O . ILE A 1 182 ? 3.230 -0.239 -4.281 1.00 91.06 182 ILE A O 1
ATOM 1513 N N . ASP A 1 183 ? 1.182 0.042 -3.422 1.00 90.88 183 ASP A N 1
ATOM 1514 C CA . ASP A 1 183 ? 0.482 -0.010 -4.711 1.00 90.88 183 ASP A CA 1
ATOM 1515 C C . ASP A 1 183 ? 0.952 1.099 -5.673 1.00 90.88 183 ASP A C 1
ATOM 1517 O O . ASP A 1 183 ? 1.148 0.857 -6.870 1.00 90.88 183 ASP A O 1
ATOM 1521 N N . LYS A 1 184 ? 1.212 2.314 -5.168 1.00 93.50 184 LYS A N 1
ATOM 1522 C CA . LYS A 1 184 ? 1.827 3.395 -5.960 1.00 93.50 184 LYS A CA 1
ATOM 1523 C C . LYS A 1 184 ? 3.227 3.015 -6.435 1.00 93.50 184 LYS A C 1
ATOM 1525 O O . LYS A 1 184 ? 3.543 3.213 -7.609 1.00 93.50 184 LYS A O 1
ATOM 1530 N N . THR A 1 185 ? 4.064 2.460 -5.558 1.00 89.38 185 THR A N 1
ATOM 1531 C CA . THR A 1 185 ? 5.423 2.046 -5.943 1.00 89.38 185 THR A CA 1
ATOM 1532 C C . THR A 1 185 ? 5.415 0.912 -6.963 1.00 89.38 185 THR A C 1
ATOM 1534 O O . THR A 1 185 ? 6.222 0.944 -7.891 1.00 89.38 185 THR A O 1
ATOM 1537 N N . MET A 1 186 ? 4.478 -0.036 -6.860 1.00 88.69 186 MET A N 1
ATOM 1538 C CA . MET A 1 186 ? 4.294 -1.098 -7.850 1.00 88.69 186 MET A CA 1
ATOM 1539 C C . MET A 1 186 ? 3.977 -0.518 -9.230 1.00 88.69 186 MET A C 1
ATOM 1541 O O . MET A 1 186 ? 4.676 -0.843 -10.185 1.00 88.69 186 MET A O 1
ATOM 1545 N N . LYS A 1 187 ? 3.027 0.425 -9.324 1.00 91.19 187 LYS A N 1
ATOM 1546 C CA . LYS A 1 187 ? 2.702 1.108 -10.590 1.00 91.19 187 LYS A CA 1
ATOM 1547 C C . LYS A 1 187 ? 3.912 1.813 -11.200 1.00 91.19 187 LYS A C 1
ATOM 1549 O O . LYS A 1 187 ? 4.151 1.693 -12.394 1.00 91.19 187 LYS A O 1
ATOM 1554 N N . VAL A 1 188 ? 4.702 2.515 -10.384 1.00 87.81 188 VAL A N 1
ATOM 1555 C CA . VAL A 1 188 ? 5.928 3.186 -10.853 1.00 87.81 188 VAL A CA 1
ATOM 1556 C C . VAL A 1 188 ? 6.941 2.179 -11.402 1.00 87.81 188 VAL A C 1
ATOM 1558 O O . VAL A 1 188 ? 7.604 2.456 -12.401 1.00 87.81 188 VAL A O 1
ATOM 1561 N N . VAL A 1 189 ? 7.090 1.022 -10.754 1.00 87.00 189 VAL A N 1
ATOM 1562 C CA . VAL A 1 189 ? 7.988 -0.039 -11.227 1.00 87.00 189 VAL A CA 1
ATOM 1563 C C . VAL A 1 189 ? 7.474 -0.656 -12.530 1.00 87.00 189 VAL A C 1
ATOM 1565 O O . VAL A 1 189 ? 8.269 -0.821 -13.453 1.00 87.00 189 VAL A O 1
ATOM 1568 N N . ASP A 1 190 ? 6.171 -0.919 -12.640 1.00 84.94 190 ASP A N 1
ATOM 1569 C CA . ASP A 1 190 ? 5.543 -1.431 -13.864 1.00 84.94 190 ASP A CA 1
ATOM 1570 C C . ASP A 1 190 ? 5.733 -0.468 -15.043 1.00 84.94 190 ASP A C 1
ATOM 1572 O O . ASP A 1 190 ? 6.167 -0.887 -16.115 1.00 84.94 190 ASP A O 1
ATOM 1576 N N . THR A 1 191 ? 5.497 0.836 -14.849 1.00 84.81 191 THR A N 1
ATOM 1577 C CA . THR A 1 191 ? 5.737 1.847 -15.8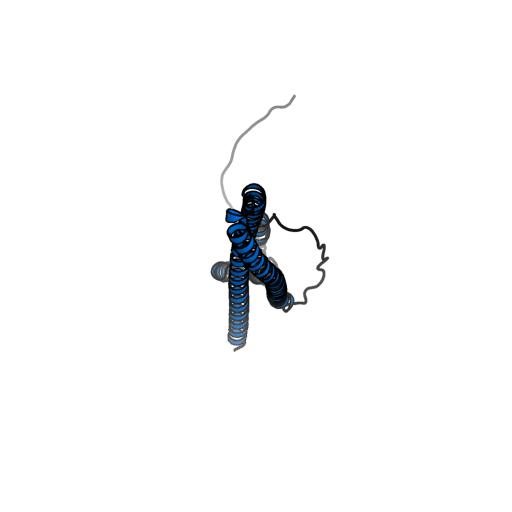93 1.00 84.81 191 THR A CA 1
ATOM 1578 C C . THR A 1 191 ? 7.193 1.841 -16.352 1.00 84.81 191 THR A C 1
ATOM 1580 O O . THR A 1 191 ? 7.453 1.823 -17.550 1.00 84.81 191 THR A O 1
ATOM 1583 N N . LYS A 1 192 ? 8.154 1.773 -15.422 1.00 82.75 192 LYS A N 1
ATOM 1584 C CA . LYS A 1 192 ? 9.582 1.702 -15.774 1.00 82.75 192 LYS A CA 1
ATOM 1585 C C . LYS A 1 192 ? 9.945 0.429 -16.534 1.00 82.75 192 LYS A C 1
ATOM 1587 O O . LYS A 1 192 ? 10.808 0.472 -17.407 1.00 82.75 192 LYS A O 1
ATOM 1592 N N . MET A 1 193 ? 9.305 -0.694 -16.209 1.00 83.88 193 MET A N 1
ATOM 1593 C CA . MET A 1 193 ? 9.490 -1.946 -16.939 1.00 83.88 193 MET A CA 1
ATOM 1594 C C . MET A 1 193 ? 8.976 -1.823 -18.381 1.00 83.88 193 MET A C 1
ATOM 1596 O O . MET A 1 193 ? 9.690 -2.208 -19.304 1.00 83.88 193 MET A O 1
ATOM 1600 N N . LEU A 1 194 ? 7.794 -1.228 -18.580 1.00 81.75 194 LEU A N 1
ATOM 1601 C CA . LEU A 1 194 ? 7.229 -0.975 -19.911 1.00 81.75 194 LEU A CA 1
ATOM 1602 C C . LEU A 1 194 ? 8.081 0.003 -20.726 1.00 81.75 194 LEU A C 1
ATOM 1604 O O . LEU A 1 194 ? 8.351 -0.252 -21.897 1.00 81.75 194 LEU A O 1
ATOM 1608 N N . ASP A 1 195 ? 8.546 1.090 -20.108 1.00 77.38 195 ASP A N 1
ATOM 1609 C CA . ASP A 1 195 ? 9.444 2.053 -20.752 1.00 77.38 195 ASP A CA 1
ATOM 1610 C C . ASP A 1 195 ? 10.737 1.373 -21.222 1.00 77.38 195 ASP A C 1
ATOM 1612 O O . ASP A 1 195 ? 11.186 1.583 -22.351 1.00 77.38 195 ASP A O 1
ATOM 1616 N N . TYR A 1 196 ? 11.305 0.505 -20.380 1.00 79.50 196 TYR A N 1
ATOM 1617 C CA . TYR A 1 196 ? 12.494 -0.266 -20.719 1.00 79.50 196 TYR A CA 1
ATOM 1618 C C . TYR A 1 196 ? 12.266 -1.211 -21.907 1.00 79.50 196 TYR A C 1
ATOM 1620 O O . TYR A 1 196 ? 13.088 -1.261 -22.826 1.00 79.50 196 TYR A O 1
ATOM 1628 N N . GLU A 1 197 ? 11.153 -1.948 -21.914 1.00 80.69 197 GLU A N 1
ATOM 1629 C CA . GLU A 1 197 ? 10.782 -2.832 -23.025 1.00 80.69 197 GLU A CA 1
ATOM 1630 C C . GLU A 1 197 ? 10.541 -2.047 -24.321 1.00 80.69 197 GLU A C 1
ATOM 1632 O O . GLU A 1 197 ? 11.023 -2.451 -25.381 1.00 80.69 197 GLU A O 1
ATOM 1637 N N . ALA A 1 198 ? 9.877 -0.892 -24.239 1.00 76.56 198 ALA A N 1
ATOM 1638 C CA . ALA A 1 198 ? 9.632 -0.022 -25.383 1.00 76.56 198 ALA A CA 1
ATOM 1639 C C . ALA A 1 198 ? 10.938 0.498 -25.995 1.00 76.56 198 ALA A C 1
ATOM 1641 O O . ALA A 1 198 ? 11.112 0.430 -27.212 1.00 76.56 198 ALA A O 1
ATOM 1642 N N . VAL A 1 199 ? 11.882 0.965 -25.169 1.00 78.69 199 VAL A N 1
ATOM 1643 C CA . VAL A 1 199 ? 13.206 1.382 -25.654 1.00 78.69 199 VAL A CA 1
ATOM 1644 C C . VAL A 1 199 ? 13.923 0.212 -26.313 1.00 78.69 199 VAL A C 1
ATOM 1646 O O . VAL A 1 199 ? 14.431 0.368 -27.418 1.00 78.69 199 VAL A O 1
ATOM 1649 N N . LYS A 1 200 ? 13.914 -0.976 -25.700 1.00 80.12 200 LYS A N 1
ATOM 1650 C CA . LYS A 1 200 ? 14.546 -2.167 -26.282 1.00 80.12 200 LYS A CA 1
ATOM 1651 C C . LYS A 1 200 ? 13.981 -2.503 -27.670 1.00 80.12 200 LYS A C 1
ATOM 1653 O O . LYS A 1 200 ? 14.760 -2.738 -28.590 1.00 80.12 200 LYS A O 1
ATOM 1658 N N . LEU A 1 201 ? 12.658 -2.471 -27.838 1.00 79.50 201 LEU A N 1
ATOM 1659 C CA . LEU A 1 201 ? 12.007 -2.694 -29.135 1.00 79.50 201 LEU A CA 1
ATOM 1660 C C . LEU A 1 201 ? 12.384 -1.620 -30.164 1.00 79.50 201 LEU A C 1
ATOM 1662 O O . LEU A 1 201 ? 12.624 -1.941 -31.326 1.00 79.50 201 LEU A O 1
ATOM 1666 N N . GLN A 1 202 ? 12.477 -0.352 -29.750 1.00 76.69 202 GLN A N 1
ATOM 1667 C CA . GLN A 1 202 ? 12.940 0.728 -30.628 1.00 76.69 202 GLN A CA 1
ATOM 1668 C C . GLN A 1 202 ? 14.373 0.483 -31.116 1.00 76.69 202 GLN A C 1
ATOM 1670 O O . GLN A 1 202 ? 14.652 0.680 -32.296 1.00 76.69 202 GLN A O 1
ATOM 1675 N N . GLU A 1 203 ? 15.266 -0.008 -30.254 1.00 78.19 203 GLU A N 1
ATOM 1676 C CA . GLU A 1 203 ? 16.631 -0.357 -30.662 1.00 78.19 203 GLU A CA 1
ATOM 1677 C C . GLU A 1 203 ? 16.687 -1.545 -31.623 1.00 78.19 203 GLU A C 1
ATOM 1679 O O . GLU A 1 203 ? 17.478 -1.536 -32.564 1.00 78.19 203 GLU A O 1
ATOM 1684 N N . GLU A 1 204 ? 15.866 -2.571 -31.396 1.00 78.62 204 GLU A N 1
ATOM 1685 C CA . GLU A 1 204 ? 15.763 -3.717 -32.304 1.00 78.62 204 GLU A CA 1
ATOM 1686 C C . GLU A 1 204 ? 15.280 -3.268 -33.694 1.00 78.62 204 GLU A C 1
ATOM 1688 O O . GLU A 1 204 ? 15.874 -3.654 -34.700 1.00 78.62 204 GLU A O 1
ATOM 1693 N N . LEU A 1 205 ? 14.289 -2.370 -33.757 1.00 76.00 205 LEU A N 1
ATOM 1694 C CA . LEU A 1 205 ? 13.813 -1.775 -35.011 1.00 76.00 205 LEU A CA 1
ATOM 1695 C C . LEU A 1 205 ? 14.868 -0.895 -35.702 1.00 76.00 205 LEU A C 1
ATOM 1697 O O . LEU A 1 205 ? 14.994 -0.945 -36.925 1.00 76.00 205 LEU A O 1
ATOM 1701 N N . GLU A 1 206 ? 15.616 -0.080 -34.952 1.00 75.56 206 GLU A N 1
ATOM 1702 C CA . GLU A 1 206 ? 16.710 0.740 -35.497 1.00 75.56 206 GLU A CA 1
ATOM 1703 C C . GLU A 1 206 ? 17.821 -0.115 -36.109 1.00 75.56 206 GLU A C 1
ATOM 1705 O O . GLU A 1 206 ? 18.355 0.250 -37.155 1.00 75.56 206 GLU A O 1
ATOM 1710 N N . ASN A 1 207 ? 18.165 -1.241 -35.481 1.00 74.31 207 ASN A N 1
ATOM 1711 C CA . ASN A 1 207 ? 19.196 -2.140 -35.997 1.00 74.31 207 ASN A CA 1
ATOM 1712 C C . ASN A 1 207 ? 18.744 -2.812 -37.299 1.00 74.31 207 ASN A C 1
ATOM 1714 O O . ASN A 1 207 ? 19.485 -2.780 -38.273 1.00 74.31 207 ASN A O 1
ATOM 1718 N N . ILE A 1 208 ? 17.499 -3.301 -37.365 1.00 74.62 208 ILE A N 1
ATOM 1719 C CA . ILE A 1 208 ? 16.945 -3.889 -38.599 1.00 74.62 208 ILE A CA 1
ATOM 1720 C C . ILE A 1 208 ? 16.958 -2.875 -39.753 1.00 74.62 208 ILE A C 1
ATOM 1722 O O . ILE A 1 208 ? 17.275 -3.234 -40.880 1.00 74.62 208 ILE A O 1
ATOM 1726 N N . LYS A 1 209 ? 16.650 -1.598 -39.489 1.00 65.75 209 LYS A N 1
ATOM 1727 C CA . LYS A 1 209 ? 16.692 -0.540 -40.514 1.00 65.75 209 LYS A CA 1
ATOM 1728 C C . LYS A 1 209 ? 18.096 -0.204 -41.018 1.00 65.75 209 LYS A C 1
ATOM 1730 O O . LYS A 1 209 ? 18.197 0.395 -42.078 1.00 65.75 209 LYS A O 1
ATOM 1735 N N . LYS A 1 210 ? 19.147 -0.497 -40.248 1.00 60.97 210 LYS A N 1
ATOM 1736 C CA . LYS A 1 210 ? 20.544 -0.289 -40.666 1.00 60.97 210 LYS A CA 1
ATOM 1737 C C . LYS A 1 210 ? 21.093 -1.465 -41.476 1.00 60.97 210 LYS A C 1
ATOM 1739 O O . LYS A 1 210 ? 22.070 -1.277 -42.192 1.00 60.97 210 LYS A O 1
ATOM 1744 N N . ASP A 1 211 ? 20.473 -2.636 -41.350 1.00 49.69 211 ASP A N 1
ATOM 1745 C CA . ASP A 1 211 ? 20.851 -3.866 -42.052 1.00 49.69 211 ASP A CA 1
ATOM 1746 C C . ASP A 1 211 ? 20.138 -4.030 -43.419 1.00 49.69 211 ASP A C 1
ATOM 1748 O O . ASP A 1 211 ? 20.388 -5.010 -44.123 1.00 49.69 211 ASP A O 1
ATOM 1752 N N . ILE A 1 212 ? 19.262 -3.085 -43.797 1.00 47.56 212 ILE A N 1
ATOM 1753 C CA . ILE A 1 212 ? 18.571 -2.979 -45.102 1.00 47.56 212 ILE A CA 1
ATOM 1754 C C . ILE A 1 212 ? 19.157 -1.800 -45.879 1.00 47.56 212 ILE A C 1
ATOM 1756 O O . ILE A 1 212 ? 19.414 -1.973 -47.091 1.00 47.56 212 ILE A O 1
#

Sequence (212 aa):
MGCGGFHELFRVYDSRNTGYNDRRPDDTQEKISLIKRLYAEGRIGKDSYYSLKDRAYNGNLSFEQLMDIKESSFNSRENTSQDSEVKDDKPNNKNKSINKYKEKIKELKRSREKVESIRTKIQERLNELLQEKEKVEEMAESMVSSSEEAAREYIEKKLDLEENIQVLKKRKKELEKQIDEIDKTMKVVDTKMLDYEAVKLQEELENIKKDI